Protein AF-A0A5F9DSM0-F1 (afdb_monomer)

Nearest PDB structures (foldseek):
  8j07-assembly1_3Q  TM=3.942E-01  e=5.279E-24  Homo sapiens
  8otz-assembly1_Bz  TM=3.954E-01  e=1.326E-22  Bos taurus
  8to0-assembly1_Cp  TM=3.971E-01  e=1.488E-21  Mus musculus
  8iyj-assembly1_k  TM=3.617E-01  e=8.130E-22  Mus musculus
  8snb-assembly1_2B  TM=3.841E-01  e=1.517E-15  Strongylocentrotus purpuratus

Foldseek 3Di:
DDDPPPDDDPVPPDPDPPDDDPDDDDDDDPCPVVVVVVVCVPDDPQPPPRDPDDDDDDPVPDDDPCPPPDDDDPDDDDDDPDDPDDDDDDPPDDDPPDPPDPDPCVVVVVVCVVVPDPDDDQDWDAPDPPGDTHGPVPPPPDDPPPPPPCVVPDDPVVVVVVVVVVVVVVVVVVVVVVVVVVVPDDDDDPVVVVVVVVVPPPPPVVVVVVVVVVVVVVVVPDDDDDDDDDDDDPPVVVVVVVPPPPDDDDDDDDDDDDDDDD

Radius of gyration: 52.38 Å; Cα contacts (8 Å, |Δi|>4): 30; chains: 1; bounding box: 93×76×150 Å

Structure (mmCIF, N/CA/C/O backbone):
data_AF-A0A5F9DSM0-F1
#
_entry.id   AF-A0A5F9DSM0-F1
#
loop_
_atom_site.group_PDB
_atom_site.id
_atom_site.type_symbol
_atom_site.label_atom_id
_atom_site.label_alt_id
_atom_site.label_comp_id
_atom_site.label_asym_id
_atom_site.label_entity_id
_atom_site.label_seq_id
_atom_site.pdbx_PDB_ins_code
_atom_site.Cartn_x
_atom_site.Cartn_y
_atom_site.Cartn_z
_atom_site.occupancy
_atom_site.B_iso_or_equiv
_atom_site.auth_seq_id
_atom_site.auth_comp_id
_atom_site.auth_asym_id
_atom_site.auth_atom_id
_atom_site.pdbx_PDB_model_num
ATOM 1 N N . MET A 1 1 ? 13.543 -31.383 -39.465 1.00 40.31 1 MET A N 1
ATOM 2 C CA . MET A 1 1 ? 13.917 -31.250 -40.885 1.00 40.31 1 MET A CA 1
ATOM 3 C C . MET A 1 1 ? 12.631 -31.390 -41.668 1.00 40.31 1 MET A C 1
ATOM 5 O O . MET A 1 1 ? 12.298 -32.498 -42.051 1.00 40.31 1 MET A O 1
ATOM 9 N N . ASP A 1 2 ? 11.894 -30.292 -41.828 1.00 38.28 2 ASP A N 1
ATOM 10 C CA . ASP A 1 2 ? 10.670 -30.268 -42.631 1.00 38.28 2 ASP A CA 1
ATOM 11 C C . ASP A 1 2 ? 10.965 -29.439 -43.880 1.00 38.28 2 ASP A C 1
ATOM 13 O O . ASP A 1 2 ? 11.099 -28.216 -43.832 1.00 38.28 2 ASP A O 1
ATOM 17 N N . SER A 1 3 ? 11.184 -30.151 -44.984 1.00 48.50 3 SER A N 1
ATOM 18 C CA . SER A 1 3 ? 11.467 -29.601 -46.307 1.00 48.50 3 SER A CA 1
ATOM 19 C C . SER A 1 3 ? 10.157 -29.139 -46.944 1.00 48.50 3 SER A C 1
ATOM 21 O O . SER A 1 3 ? 9.387 -29.946 -47.463 1.00 48.50 3 SER A O 1
ATOM 23 N N . ALA A 1 4 ? 9.875 -27.838 -46.881 1.00 51.78 4 ALA A N 1
ATOM 24 C CA . ALA A 1 4 ? 8.750 -27.231 -47.584 1.00 51.78 4 ALA A CA 1
ATOM 25 C C . ALA A 1 4 ? 9.113 -27.021 -49.065 1.00 51.78 4 ALA A C 1
ATOM 27 O O . ALA A 1 4 ? 9.375 -25.908 -49.513 1.00 51.78 4 ALA A O 1
ATOM 28 N N . CYS A 1 5 ? 9.151 -28.116 -49.825 1.00 52.00 5 CYS A N 1
ATOM 29 C CA . CYS A 1 5 ? 9.095 -28.073 -51.281 1.00 52.00 5 CYS A CA 1
ATOM 30 C C . CYS A 1 5 ? 7.663 -27.678 -51.671 1.00 52.00 5 CYS A C 1
ATOM 32 O O . CYS A 1 5 ? 6.736 -28.481 -51.570 1.00 52.00 5 CYS A O 1
ATOM 34 N N . SER A 1 6 ? 7.446 -26.415 -52.035 1.00 60.34 6 SER A N 1
ATOM 35 C CA . SER A 1 6 ? 6.161 -25.965 -52.565 1.00 60.34 6 SER A CA 1
ATOM 36 C C . SER A 1 6 ? 5.947 -26.588 -53.944 1.00 60.34 6 SER A C 1
ATOM 38 O O . SER A 1 6 ? 6.604 -26.190 -54.901 1.00 60.34 6 SER A O 1
ATOM 40 N N . SER A 1 7 ? 5.033 -27.555 -54.045 1.00 69.00 7 SER A N 1
ATOM 41 C CA . SER A 1 7 ? 4.571 -28.112 -55.318 1.00 69.00 7 SER A CA 1
ATOM 42 C C . SER A 1 7 ? 4.064 -26.987 -56.225 1.00 69.00 7 SER A C 1
ATOM 44 O O . SER A 1 7 ? 3.111 -26.286 -55.864 1.00 69.00 7 SER A O 1
ATOM 46 N N . GLU A 1 8 ? 4.698 -26.803 -57.379 1.00 71.31 8 GLU A N 1
ATOM 47 C CA . GLU A 1 8 ? 4.286 -25.817 -58.375 1.00 71.31 8 GLU A CA 1
ATOM 48 C C . GLU A 1 8 ? 2.830 -26.083 -58.790 1.00 71.31 8 GLU A C 1
ATOM 50 O O . GLU A 1 8 ? 2.461 -27.193 -59.174 1.00 71.31 8 GLU A O 1
ATOM 55 N N . SER A 1 9 ? 1.970 -25.072 -58.652 1.00 79.88 9 SER A N 1
ATOM 56 C CA . SER A 1 9 ? 0.535 -25.166 -58.928 1.00 79.88 9 SER A CA 1
ATOM 57 C C . SER A 1 9 ? 0.119 -24.002 -59.811 1.00 79.88 9 SER A C 1
ATOM 59 O O . SER A 1 9 ? 0.398 -22.845 -59.492 1.00 79.88 9 SER A O 1
ATOM 61 N N . ILE A 1 10 ? -0.583 -24.305 -60.906 1.00 81.69 10 ILE A N 1
ATOM 62 C CA . ILE A 1 10 ? -1.029 -23.336 -61.923 1.00 81.69 10 ILE A CA 1
ATOM 63 C C . ILE A 1 10 ? -1.878 -22.212 -61.295 1.00 81.69 10 ILE A C 1
ATOM 65 O O . ILE A 1 10 ? -1.856 -21.070 -61.747 1.00 81.69 10 ILE A O 1
ATOM 69 N N . TYR A 1 11 ? -2.571 -22.498 -60.190 1.00 77.94 11 TYR A N 1
ATOM 70 C CA . TYR A 1 11 ? -3.393 -21.527 -59.463 1.00 77.94 11 TYR A CA 1
ATOM 71 C C . TYR A 1 11 ? -2.590 -20.490 -58.651 1.00 77.94 11 TYR A C 1
ATOM 73 O O . TYR A 1 11 ? -3.178 -19.532 -58.153 1.00 77.94 11 TYR A O 1
ATOM 81 N N . ASN A 1 12 ? -1.268 -20.660 -58.519 1.00 76.38 12 ASN A N 1
ATOM 82 C CA . ASN A 1 12 ? -0.368 -19.749 -57.797 1.00 76.38 12 ASN A CA 1
ATOM 83 C C . ASN A 1 12 ? 0.473 -18.858 -58.736 1.00 76.38 12 ASN A C 1
ATOM 85 O O . ASN A 1 12 ? 1.363 -18.156 -58.266 1.00 76.38 12 ASN A O 1
ATOM 89 N N . LEU A 1 13 ? 0.205 -18.880 -60.050 1.00 81.88 13 LEU A N 1
ATOM 90 C CA . LEU A 1 13 ? 0.961 -18.114 -61.055 1.00 81.88 13 LEU A CA 1
ATOM 91 C C . LEU A 1 13 ? 0.687 -16.605 -61.007 1.00 81.88 13 LEU A C 1
ATOM 93 O O . LEU A 1 13 ? 1.556 -15.812 -61.359 1.00 81.88 13 LEU A O 1
ATOM 97 N N . ILE A 1 14 ? -0.511 -16.206 -60.574 1.00 84.94 14 ILE A N 1
ATOM 98 C CA . ILE A 1 14 ? -0.871 -14.801 -60.372 1.00 84.94 14 ILE A CA 1
ATOM 99 C C . ILE A 1 14 ? -0.732 -14.513 -58.874 1.00 84.94 14 ILE A C 1
ATOM 101 O O . ILE A 1 14 ? -1.475 -15.107 -58.082 1.00 84.94 14 ILE A O 1
ATOM 105 N N . PRO A 1 15 ? 0.199 -13.633 -58.458 1.00 82.12 15 PRO A N 1
ATOM 106 C CA . PRO A 1 15 ? 0.299 -13.209 -57.070 1.00 82.12 15 PRO A CA 1
ATOM 107 C C . PRO A 1 15 ? -1.055 -12.685 -56.598 1.00 82.12 15 PRO A C 1
ATOM 109 O O . PRO A 1 15 ? -1.667 -11.842 -57.248 1.00 82.12 15 PRO A O 1
ATOM 112 N N . ARG A 1 16 ? -1.551 -13.209 -55.477 1.00 80.06 16 ARG A N 1
ATOM 113 C CA . ARG A 1 16 ? -2.776 -12.680 -54.878 1.00 80.06 16 ARG A CA 1
ATOM 114 C C . ARG A 1 16 ? -2.468 -11.296 -54.331 1.00 80.06 16 ARG A C 1
ATOM 116 O O . ARG A 1 16 ? -1.495 -11.151 -53.591 1.00 80.06 16 ARG A O 1
ATOM 123 N N . ASP A 1 17 ? -3.315 -10.324 -54.644 1.00 80.31 17 ASP A N 1
ATOM 124 C CA . ASP A 1 17 ? -3.199 -8.983 -54.083 1.00 80.31 17 ASP A CA 1
ATOM 125 C C . ASP A 1 17 ? -3.286 -9.067 -52.555 1.00 80.31 17 ASP A C 1
ATOM 127 O O . ASP A 1 17 ? -4.347 -9.316 -51.969 1.00 80.31 17 ASP A O 1
ATOM 131 N N . LEU A 1 18 ? -2.140 -8.896 -51.895 1.00 79.69 18 LEU A N 1
ATOM 132 C CA . LEU A 1 18 ? -2.069 -8.798 -50.447 1.00 79.69 18 LEU A CA 1
ATOM 133 C C . LEU A 1 18 ? -2.686 -7.458 -50.059 1.00 79.69 18 LEU A C 1
ATOM 135 O O . LEU A 1 18 ? -2.039 -6.415 -50.117 1.00 79.69 18 LEU A O 1
ATOM 139 N N . LYS A 1 19 ? -3.966 -7.475 -49.685 1.00 81.12 19 LYS A N 1
ATOM 140 C CA . LYS A 1 19 ? -4.629 -6.290 -49.149 1.00 81.12 19 LYS A CA 1
ATOM 141 C C . LYS A 1 19 ? -3.973 -5.939 -47.819 1.00 81.12 19 LYS A C 1
ATOM 143 O O . LYS A 1 19 ? -4.175 -6.646 -46.830 1.00 81.12 19 LYS A O 1
ATOM 148 N N . GLU A 1 20 ? -3.194 -4.859 -47.805 1.00 86.38 20 GLU A N 1
ATOM 149 C CA . GLU A 1 20 ? -2.607 -4.350 -46.571 1.00 86.38 20 GLU A CA 1
ATOM 150 C C . GLU A 1 20 ? -3.719 -4.130 -45.535 1.00 86.38 20 GLU A C 1
ATOM 152 O O . GLU A 1 20 ? -4.759 -3.530 -45.854 1.00 86.38 20 GLU A O 1
ATOM 157 N N . PRO A 1 21 ? -3.554 -4.641 -44.302 1.00 85.56 21 PRO A N 1
ATOM 158 C CA . PRO A 1 21 ? -4.524 -4.379 -43.259 1.00 85.56 21 PRO A CA 1
ATOM 159 C C . PRO A 1 21 ? -4.584 -2.863 -43.016 1.00 85.56 21 PRO A C 1
ATOM 161 O O . PRO A 1 21 ? -3.544 -2.197 -43.014 1.00 85.56 21 PRO A O 1
ATOM 164 N N . PRO A 1 22 ? -5.782 -2.287 -42.811 1.00 89.25 22 PRO A N 1
ATOM 165 C CA . PRO A 1 22 ? -5.900 -0.863 -42.539 1.00 89.25 22 PRO A CA 1
ATOM 166 C C . PRO A 1 22 ? -5.096 -0.505 -41.286 1.00 89.25 22 PRO A C 1
ATOM 168 O O . PRO A 1 22 ? -5.082 -1.258 -40.309 1.00 89.25 22 PRO A O 1
ATOM 171 N N . GLN A 1 23 ? -4.439 0.657 -41.312 1.00 89.81 23 GLN A N 1
ATOM 172 C CA . GLN A 1 23 ? -3.657 1.125 -40.171 1.00 89.81 23 GLN A CA 1
ATOM 173 C C . GLN A 1 23 ? -4.530 1.175 -38.906 1.00 89.81 23 GLN A C 1
ATOM 175 O O . GLN A 1 23 ? -5.673 1.645 -38.966 1.00 89.81 23 GLN A O 1
ATOM 180 N N . PRO A 1 24 ? -4.014 0.720 -37.750 1.00 89.31 24 PRO A N 1
ATOM 181 C CA . PRO A 1 24 ? -4.773 0.750 -36.512 1.00 89.31 24 PRO A CA 1
ATOM 182 C C . PRO A 1 24 ? -5.082 2.195 -36.109 1.00 89.31 24 PRO A C 1
ATOM 184 O O . PRO A 1 24 ? -4.296 3.118 -36.341 1.00 89.31 24 PRO A O 1
ATOM 187 N N . ALA A 1 25 ? -6.233 2.393 -35.467 1.00 91.19 25 ALA A N 1
ATOM 188 C CA . ALA A 1 25 ? -6.610 3.702 -34.958 1.00 91.19 25 ALA A CA 1
ATOM 189 C C . ALA A 1 25 ? -5.549 4.218 -33.973 1.00 91.19 25 ALA A C 1
ATOM 191 O O . ALA A 1 25 ? -5.093 3.502 -33.079 1.00 91.19 25 ALA A O 1
ATOM 192 N N . ARG A 1 26 ? -5.170 5.489 -34.126 1.00 93.19 26 ARG A N 1
ATOM 193 C CA . ARG A 1 26 ? -4.222 6.140 -33.219 1.00 93.19 26 ARG A CA 1
ATOM 194 C C . ARG A 1 26 ? -4.781 6.136 -31.796 1.00 93.19 26 ARG A C 1
ATOM 196 O O . ARG A 1 26 ? -5.948 6.469 -31.595 1.00 93.19 26 ARG A O 1
ATOM 203 N N . TYR A 1 27 ? -3.932 5.826 -30.817 1.00 93.50 27 TYR A N 1
ATOM 204 C CA . TYR A 1 27 ? -4.302 5.881 -29.405 1.00 93.50 27 TYR A CA 1
ATOM 205 C C . TYR A 1 27 ? -4.864 7.258 -29.023 1.00 93.50 27 TYR A C 1
ATOM 207 O O . TYR A 1 27 ? -4.313 8.306 -29.375 1.00 93.50 27 TYR A O 1
ATOM 215 N N . ILE A 1 28 ? -5.961 7.243 -28.269 1.00 92.69 28 ILE A N 1
ATOM 216 C CA . ILE A 1 28 ? -6.592 8.430 -27.709 1.00 92.69 28 ILE A CA 1
ATOM 217 C C . ILE A 1 28 ? -6.592 8.286 -26.188 1.00 92.69 28 ILE A C 1
ATOM 219 O O . ILE A 1 28 ? -7.058 7.283 -25.659 1.00 92.69 28 ILE A O 1
ATOM 223 N N . SER A 1 29 ? -6.104 9.314 -25.489 1.00 95.38 29 SER A N 1
ATOM 224 C CA . SER A 1 29 ? -6.121 9.353 -24.024 1.00 95.38 29 SER A CA 1
ATOM 225 C C . SER A 1 29 ? -7.538 9.193 -23.471 1.00 95.38 29 SER A C 1
ATOM 227 O O . SER A 1 29 ? -8.465 9.883 -23.906 1.00 95.38 29 SER A O 1
ATOM 229 N N . ILE A 1 30 ? -7.667 8.356 -22.441 1.00 95.00 30 ILE A N 1
ATOM 230 C CA . ILE A 1 30 ? -8.900 8.101 -21.680 1.00 95.00 30 ILE A CA 1
ATOM 231 C C . ILE A 1 30 ? -9.505 9.415 -21.153 1.00 95.00 30 ILE A C 1
ATOM 233 O O . ILE A 1 30 ? -10.721 9.583 -21.091 1.00 95.00 30 ILE A O 1
ATOM 237 N N . PHE A 1 31 ? -8.657 10.402 -20.855 1.00 95.31 31 PHE A N 1
ATOM 238 C CA . PHE A 1 31 ? -9.071 11.688 -20.297 1.00 95.31 31 PHE A CA 1
ATOM 239 C C . PHE A 1 31 ? -9.410 12.752 -21.349 1.00 95.31 31 PHE A C 1
ATOM 241 O O . PHE A 1 31 ? -9.821 13.853 -20.985 1.00 95.31 31 PHE A O 1
ATOM 248 N N . LYS A 1 32 ? -9.286 12.462 -22.654 1.00 94.31 32 LYS A N 1
ATOM 249 C CA . LYS A 1 32 ? -9.517 13.457 -23.721 1.00 94.31 32 LYS A CA 1
ATOM 250 C C . LYS A 1 32 ? -10.900 14.110 -23.629 1.00 94.31 32 LYS A C 1
ATOM 252 O O . LYS A 1 32 ? -11.022 15.316 -23.839 1.00 94.31 32 LYS A O 1
ATOM 257 N N . ALA A 1 33 ? -11.934 13.330 -23.311 1.00 93.94 33 ALA A N 1
ATOM 258 C CA . ALA A 1 33 ? -13.295 13.841 -23.164 1.00 93.94 33 ALA A CA 1
ATOM 259 C C . ALA A 1 33 ? -13.442 14.750 -21.932 1.00 93.94 33 ALA A C 1
ATOM 261 O O . ALA A 1 33 ? -14.013 15.833 -22.041 1.00 93.94 33 ALA A O 1
ATOM 262 N N . ALA A 1 34 ? -12.875 14.346 -20.790 1.00 94.06 34 ALA A N 1
ATOM 263 C CA . ALA A 1 34 ? -12.901 15.133 -19.558 1.00 94.06 34 ALA A CA 1
ATOM 264 C C . ALA A 1 34 ? -12.214 16.493 -19.750 1.00 94.06 34 ALA A C 1
ATOM 266 O O . ALA A 1 34 ? -12.823 17.528 -19.492 1.00 94.06 34 ALA A O 1
ATOM 267 N N . VAL A 1 35 ? -11.014 16.498 -20.339 1.00 92.50 35 VAL A N 1
ATOM 268 C CA . VAL A 1 35 ? -10.260 17.727 -20.630 1.00 92.50 35 VAL A CA 1
ATOM 269 C C . VAL A 1 35 ? -11.041 18.654 -21.567 1.00 92.50 35 VAL A C 1
ATOM 271 O O . VAL A 1 35 ? -11.132 19.854 -21.314 1.00 92.50 35 VAL A O 1
ATOM 274 N N . LYS A 1 36 ? -11.666 18.116 -22.625 1.00 92.94 36 LYS A N 1
ATOM 275 C CA . LYS A 1 36 ? -12.488 18.920 -23.545 1.00 92.94 36 LYS A CA 1
ATOM 276 C C . LYS A 1 36 ? -13.681 19.557 -22.826 1.00 92.94 36 LYS A C 1
ATOM 278 O O . LYS A 1 36 ? -13.954 20.737 -23.040 1.00 92.94 36 LYS A O 1
ATOM 283 N N . ASN A 1 37 ? -14.358 18.795 -21.970 1.00 92.06 37 ASN A N 1
ATOM 284 C CA . ASN A 1 37 ? -15.495 19.285 -21.198 1.00 92.06 37 ASN A CA 1
ATOM 285 C C . ASN A 1 37 ? -15.063 20.364 -20.200 1.00 92.06 37 ASN A C 1
ATOM 287 O O . ASN A 1 37 ? -15.704 21.407 -20.124 1.00 92.06 37 ASN A O 1
ATOM 291 N N . ASP A 1 38 ? -13.951 20.172 -19.491 1.00 90.38 38 ASP A N 1
ATOM 292 C CA . ASP A 1 38 ? -13.437 21.153 -18.529 1.00 90.38 38 ASP A CA 1
ATOM 293 C C . ASP A 1 38 ? -13.021 22.459 -19.206 1.00 90.38 38 ASP A C 1
ATOM 295 O O . ASP A 1 38 ? -13.368 23.540 -18.734 1.00 90.38 38 ASP A O 1
ATOM 299 N N . MET A 1 39 ? -12.386 22.379 -20.377 1.00 87.94 39 MET A N 1
ATOM 300 C CA . MET A 1 39 ? -12.076 23.562 -21.181 1.00 87.94 39 MET A CA 1
ATOM 301 C C . MET A 1 39 ? -13.327 24.296 -21.684 1.00 87.94 39 MET A C 1
ATOM 303 O O . MET A 1 39 ? -13.275 25.507 -21.892 1.00 87.94 39 MET A O 1
ATOM 307 N N . GLN A 1 40 ? -14.435 23.588 -21.923 1.00 86.38 40 GLN A N 1
ATOM 308 C CA . GLN A 1 40 ? -15.690 24.182 -22.392 1.00 86.38 40 GLN A CA 1
ATOM 309 C C . GLN A 1 40 ? -16.543 24.751 -21.253 1.00 86.38 40 GLN A C 1
ATOM 311 O O . GLN A 1 40 ? -17.171 25.785 -21.456 1.00 86.38 40 GLN A O 1
ATOM 316 N N . LYS A 1 41 ? -16.520 24.160 -20.049 1.00 85.19 41 LYS A N 1
ATOM 317 C CA . LYS A 1 41 ? -17.296 24.621 -18.876 1.00 85.19 41 LYS A CA 1
ATOM 318 C C . LYS A 1 41 ? -17.089 26.103 -18.560 1.00 85.19 41 LYS A C 1
ATOM 320 O O . LYS A 1 41 ? -18.033 26.790 -18.184 1.00 85.19 41 LYS A O 1
ATOM 325 N N . TYR A 1 42 ? -15.867 26.604 -18.724 1.00 77.50 42 TYR A N 1
ATOM 326 C CA . TYR A 1 42 ? -15.535 28.002 -18.428 1.00 77.50 42 TYR A CA 1
ATOM 327 C C . TYR A 1 42 ? -15.749 28.952 -19.616 1.00 77.50 42 TYR A C 1
ATOM 329 O O . TYR A 1 42 ? -15.674 30.173 -19.453 1.00 77.50 42 TYR A O 1
ATOM 337 N N . LYS A 1 43 ? -16.044 28.413 -20.806 1.00 79.38 43 LYS A N 1
ATOM 338 C CA . LYS A 1 43 ? -16.337 29.181 -22.017 1.00 79.38 43 LYS A CA 1
ATOM 339 C C . LYS A 1 43 ? -17.842 29.418 -22.113 1.00 79.38 43 LYS A C 1
ATOM 341 O O . LYS A 1 43 ? -18.581 28.585 -22.621 1.00 79.38 43 LYS A O 1
ATOM 346 N N . ALA A 1 44 ? -18.292 30.578 -21.647 1.00 79.81 44 ALA A N 1
ATOM 347 C CA . ALA A 1 44 ? -19.632 31.069 -21.954 1.00 79.81 44 ALA A CA 1
ATOM 348 C C . ALA A 1 44 ? -19.599 31.850 -23.275 1.00 79.81 44 ALA A C 1
ATOM 350 O O . ALA A 1 44 ? -18.653 32.606 -23.524 1.00 79.81 44 ALA A O 1
ATOM 351 N N . ALA A 1 45 ? -20.625 31.683 -24.112 1.00 75.19 45 ALA A N 1
ATOM 352 C CA . ALA A 1 45 ? -20.791 32.530 -25.287 1.00 75.19 45 ALA A CA 1
ATOM 353 C C . ALA A 1 45 ? -20.807 34.005 -24.846 1.00 75.19 45 ALA A C 1
ATOM 355 O O . ALA A 1 45 ? -21.366 34.327 -23.799 1.00 75.19 45 ALA A O 1
ATOM 356 N N . MET A 1 46 ? -20.167 34.884 -25.624 1.00 75.75 46 MET A N 1
ATOM 357 C CA . MET A 1 46 ? -20.223 36.349 -25.485 1.00 75.75 46 MET A CA 1
ATOM 358 C C . MET A 1 46 ? -19.855 36.952 -24.105 1.00 75.75 46 MET A C 1
ATOM 360 O O . MET A 1 46 ? -20.216 38.090 -23.825 1.00 75.75 46 MET A O 1
ATOM 364 N N . LYS A 1 47 ? -19.080 36.247 -23.260 1.00 79.06 47 LYS A N 1
ATOM 365 C CA . LYS A 1 47 ? -18.691 36.713 -21.907 1.00 79.06 47 LYS A CA 1
ATOM 366 C C . LYS A 1 47 ? -17.833 37.991 -21.885 1.00 79.06 47 LYS A C 1
ATOM 368 O O . LYS A 1 47 ? -17.933 38.751 -20.931 1.00 79.06 47 LYS A O 1
ATOM 373 N N . THR A 1 48 ? -16.983 38.210 -22.892 1.00 81.75 48 THR A N 1
ATOM 374 C CA . THR A 1 48 ? -16.014 39.326 -22.901 1.00 81.75 48 THR A CA 1
ATOM 375 C C . THR A 1 48 ? -16.617 40.638 -23.401 1.00 81.75 48 THR A C 1
ATOM 377 O O . THR A 1 48 ? -16.431 41.662 -22.759 1.00 81.75 48 THR A O 1
ATOM 380 N N . MET A 1 49 ? -17.337 40.612 -24.529 1.00 85.00 49 MET A N 1
ATOM 381 C CA . MET A 1 49 ? -17.832 41.825 -25.206 1.00 85.00 49 MET A CA 1
ATOM 382 C C . MET A 1 49 ? -19.365 41.898 -25.323 1.00 85.00 49 MET A C 1
ATOM 384 O O . MET A 1 49 ? -19.881 42.864 -25.873 1.00 85.00 49 MET A O 1
ATOM 388 N N . GLY A 1 50 ? -20.104 40.902 -24.817 1.00 86.12 50 GLY A N 1
ATOM 389 C CA . GLY A 1 50 ? -21.557 40.821 -24.987 1.00 86.12 50 GLY A CA 1
ATOM 390 C C . GLY A 1 50 ? -21.996 40.535 -26.433 1.00 86.12 50 GLY A C 1
ATOM 391 O O . GLY A 1 50 ? -21.161 40.309 -27.315 1.00 86.12 50 GLY A O 1
ATOM 392 N N . PRO A 1 51 ? -23.313 40.469 -26.690 1.00 86.44 51 PRO A N 1
ATOM 393 C CA . PRO A 1 51 ? -23.845 40.323 -28.043 1.00 86.44 51 PRO A CA 1
ATOM 394 C C . PRO A 1 51 ? -23.632 41.604 -28.865 1.00 86.44 51 PRO A C 1
ATOM 396 O O . PRO A 1 51 ? -23.874 42.704 -28.377 1.00 86.44 51 PRO A O 1
ATOM 399 N N . ALA A 1 52 ? -23.246 41.464 -30.140 1.00 82.94 52 ALA A N 1
ATOM 400 C CA . ALA A 1 52 ? -22.996 42.600 -31.040 1.00 82.94 52 ALA A CA 1
ATOM 401 C C . ALA A 1 52 ? -24.251 43.452 -31.314 1.00 82.94 52 ALA A C 1
ATOM 403 O O . ALA A 1 52 ? -24.156 44.659 -31.520 1.00 82.94 52 ALA A O 1
ATOM 404 N N . LYS A 1 53 ? -25.434 42.827 -31.295 1.00 82.94 53 LYS A N 1
ATOM 405 C CA . LYS A 1 53 ? -26.734 43.497 -31.349 1.00 82.94 53 LYS A CA 1
ATOM 406 C C . LYS A 1 53 ? -27.618 42.888 -30.267 1.00 82.94 53 LYS A C 1
ATOM 408 O O . LYS A 1 53 ? -27.948 41.708 -30.337 1.00 82.94 53 LYS A O 1
ATOM 413 N N . VAL A 1 54 ? -27.943 43.675 -29.245 1.00 83.00 54 VAL A N 1
ATOM 414 C CA . VAL A 1 54 ? -28.836 43.252 -28.160 1.00 83.00 54 VAL A CA 1
ATOM 415 C C . VAL A 1 54 ? -30.250 43.173 -28.726 1.00 83.00 54 VAL A C 1
ATOM 417 O O . VAL A 1 54 ? -30.789 44.173 -29.200 1.00 83.00 54 VAL A O 1
ATOM 420 N N . GLU A 1 55 ? -30.841 41.985 -28.706 1.00 80.06 55 GLU A N 1
ATOM 421 C CA . GLU A 1 55 ? -32.240 41.803 -29.078 1.00 80.06 55 GLU A CA 1
ATOM 422 C C . GLU A 1 55 ? -33.124 42.454 -28.008 1.00 80.06 55 GLU A C 1
ATOM 424 O O . GLU A 1 55 ? -33.071 42.098 -26.830 1.00 80.06 55 GLU A O 1
ATOM 429 N N . VAL A 1 56 ? -33.898 43.464 -28.411 1.00 83.69 56 VAL A N 1
ATOM 430 C CA . VAL A 1 56 ? -34.839 44.150 -27.521 1.00 83.69 56 VAL A CA 1
ATOM 431 C C . VAL A 1 56 ? -36.064 43.246 -27.354 1.00 83.69 56 VAL A C 1
ATOM 433 O O . VAL A 1 56 ? -36.676 42.894 -28.367 1.00 83.69 56 VAL A O 1
ATOM 436 N N . PRO A 1 57 ? -36.442 42.861 -26.120 1.00 81.06 57 PRO A N 1
ATOM 437 C CA . PRO A 1 57 ? -37.590 41.992 -25.904 1.00 81.06 57 PRO A CA 1
ATOM 438 C C . PRO A 1 57 ? -38.869 42.667 -26.404 1.00 81.06 57 PRO A C 1
ATOM 440 O O . PRO A 1 57 ? -39.074 43.870 -26.220 1.00 81.06 57 PRO A O 1
ATOM 443 N N . SER A 1 58 ? -39.744 41.887 -27.039 1.00 85.81 58 SER A N 1
ATOM 444 C CA . SER A 1 58 ? -41.030 42.395 -27.516 1.00 85.81 58 SER A CA 1
ATOM 445 C C . SER A 1 58 ? -41.881 42.874 -26.328 1.00 85.81 58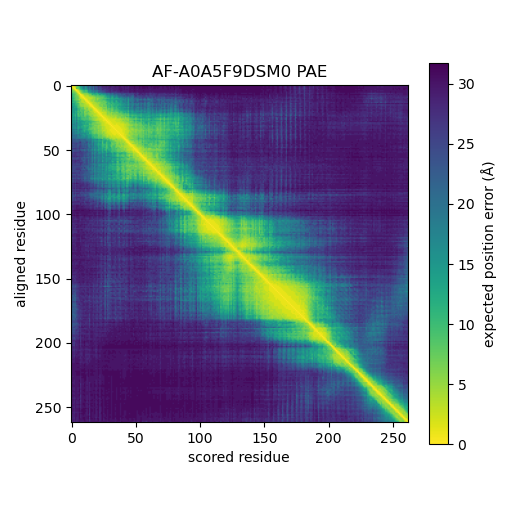 SER A C 1
ATOM 447 O O . SER A 1 58 ? -41.925 42.181 -25.312 1.00 85.81 58 SER A O 1
ATOM 449 N N . PRO A 1 59 ? -42.644 43.982 -26.432 1.00 84.62 59 PRO A N 1
ATOM 450 C CA . PRO A 1 59 ? -43.520 44.462 -25.352 1.00 84.62 59 PRO A CA 1
ATOM 451 C C . PRO A 1 59 ? -44.556 43.438 -24.851 1.00 84.62 59 PRO A C 1
ATOM 453 O O . PRO A 1 59 ? -45.108 43.584 -23.763 1.00 84.62 59 PRO A O 1
ATOM 456 N N . LYS A 1 60 ? -44.827 42.389 -25.638 1.00 85.56 60 LYS A N 1
ATOM 457 C CA . LYS A 1 60 ? -45.697 41.264 -25.261 1.00 85.56 60 LYS A CA 1
ATOM 458 C C . LYS A 1 60 ? -45.028 40.280 -24.284 1.00 85.56 60 LYS A C 1
ATOM 460 O O . LYS A 1 60 ? -45.730 39.572 -23.565 1.00 85.56 60 LYS A O 1
ATOM 465 N N . GLU A 1 61 ? -43.699 40.253 -24.223 1.00 83.19 61 GLU A N 1
ATOM 466 C CA . GLU A 1 61 ? -42.878 39.380 -23.371 1.00 83.19 61 GLU A CA 1
ATOM 467 C C . GLU A 1 61 ? -42.441 40.101 -22.089 1.00 83.19 61 GLU A C 1
ATOM 469 O O . GLU A 1 61 ? -41.271 40.132 -21.708 1.00 83.19 61 GLU A O 1
ATOM 474 N N . PHE A 1 62 ? -43.401 40.718 -21.403 1.00 84.00 62 PHE A N 1
ATOM 475 C CA . PHE A 1 62 ? -43.145 41.341 -20.110 1.00 84.00 62 PHE A CA 1
ATOM 476 C C . PHE A 1 62 ? -42.983 40.284 -19.005 1.00 84.00 62 PHE A C 1
ATOM 478 O O . PHE A 1 62 ? -43.522 39.174 -19.067 1.00 84.00 62 PHE A O 1
ATOM 485 N N . LEU A 1 63 ? -42.241 40.639 -17.954 1.00 87.75 63 LEU A N 1
ATOM 486 C CA . LEU A 1 63 ? -41.991 39.763 -16.812 1.00 87.75 63 LEU A CA 1
ATOM 487 C C . LEU A 1 63 ? -43.302 39.435 -16.079 1.00 87.75 63 LEU A C 1
ATOM 489 O O . LEU A 1 63 ? -43.920 40.305 -15.471 1.00 87.75 63 LEU A O 1
ATOM 493 N N . LYS A 1 64 ? -43.708 38.164 -16.093 1.00 88.25 64 LYS A N 1
ATOM 494 C CA . LYS A 1 64 ? -44.885 37.679 -15.352 1.00 88.25 64 LYS A CA 1
ATOM 495 C C . LYS A 1 64 ? -44.509 37.262 -13.927 1.00 88.25 64 LYS A C 1
ATOM 497 O O . LYS A 1 64 ? -43.360 36.887 -13.664 1.00 88.25 64 LYS A O 1
ATOM 502 N N . LYS A 1 65 ? -45.487 37.278 -13.013 1.00 90.50 65 LYS A N 1
ATOM 503 C CA . LYS A 1 65 ? -45.331 36.777 -11.635 1.00 90.50 65 LYS A CA 1
ATOM 504 C C . LYS A 1 65 ? -44.796 35.333 -11.666 1.00 90.50 65 LYS A C 1
ATOM 506 O O . LYS A 1 65 ? -45.290 34.528 -12.448 1.00 90.50 65 LYS A O 1
ATOM 511 N N . HIS A 1 66 ? -43.781 35.029 -10.854 1.00 84.50 66 HIS A N 1
ATOM 512 C CA . HIS A 1 66 ? -43.119 33.711 -10.756 1.00 84.50 66 HIS A CA 1
ATOM 513 C C . HIS A 1 66 ? -42.370 33.203 -12.011 1.00 84.50 66 HIS A C 1
ATOM 515 O O . HIS A 1 66 ? -41.885 32.079 -12.015 1.00 84.50 66 HIS A O 1
ATOM 521 N 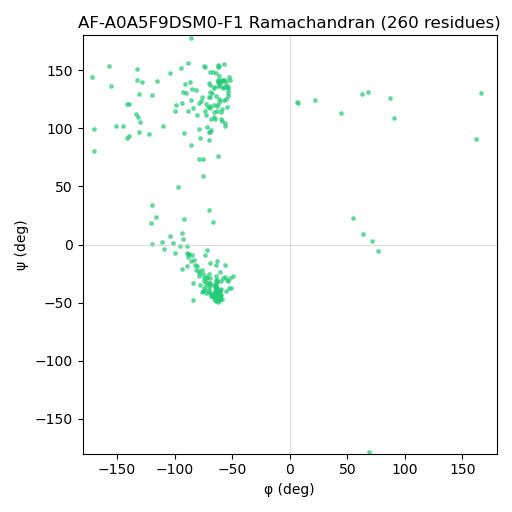N . SER A 1 67 ? -42.184 34.014 -13.060 1.00 86.69 67 SER A N 1
ATOM 522 C CA . SER A 1 67 ? -41.503 33.581 -14.304 1.00 86.69 67 SER A CA 1
ATOM 523 C C . SER A 1 67 ? -40.023 33.194 -14.146 1.00 86.69 67 SER A C 1
ATOM 525 O O . SER A 1 67 ? -39.510 32.397 -14.924 1.00 86.69 67 SER A O 1
ATOM 527 N N . LYS A 1 68 ? -39.327 33.756 -13.151 1.00 84.38 68 LYS A N 1
ATOM 528 C CA . LYS A 1 68 ? -37.908 33.472 -12.854 1.00 84.38 68 LYS A CA 1
ATOM 529 C C . LYS A 1 68 ? -37.721 32.511 -11.680 1.00 84.38 68 LYS A C 1
ATOM 531 O O . LYS A 1 68 ? -36.588 32.247 -11.278 1.00 84.38 68 LYS A O 1
ATOM 536 N N . GLU A 1 69 ? -38.813 32.034 -11.093 1.00 87.75 69 GLU A N 1
ATOM 537 C CA . GLU A 1 69 ? -38.742 31.129 -9.957 1.00 87.75 69 GLU A CA 1
ATOM 538 C C . GLU A 1 69 ? -38.363 29.728 -10.440 1.00 87.75 69 GLU A C 1
ATOM 540 O O . GLU A 1 69 ? -38.963 29.181 -11.365 1.00 87.75 69 GLU A O 1
ATOM 545 N N . LYS A 1 70 ? -37.323 29.146 -9.839 1.00 84.19 70 LYS A N 1
ATOM 546 C CA . LYS A 1 70 ? -36.877 27.797 -10.189 1.00 84.19 70 LYS A CA 1
ATOM 547 C C . LYS A 1 70 ? -37.884 26.798 -9.629 1.00 84.19 70 LYS A C 1
ATOM 549 O O . LYS A 1 70 ? -37.993 26.659 -8.413 1.00 84.19 70 LYS A O 1
ATOM 554 N N . THR A 1 71 ? -38.583 26.076 -10.498 1.00 85.06 71 THR A N 1
ATOM 555 C CA . THR A 1 71 ? -39.475 24.992 -10.077 1.00 85.06 71 THR A CA 1
ATOM 556 C C . THR A 1 71 ? -38.652 23.873 -9.451 1.00 85.06 71 THR A C 1
ATOM 558 O O . THR A 1 71 ? -37.847 23.229 -10.131 1.00 85.06 71 THR A O 1
ATOM 561 N N . LEU A 1 72 ? -38.833 23.647 -8.151 1.00 85.12 72 LEU A N 1
ATOM 562 C CA . LEU A 1 72 ? -38.200 22.523 -7.474 1.00 85.12 72 LEU A CA 1
ATOM 563 C C . LEU A 1 72 ? -38.840 21.214 -7.959 1.00 85.12 72 LEU A C 1
ATOM 565 O O . LEU A 1 72 ? -40.066 21.148 -8.086 1.00 85.12 72 LEU A O 1
ATOM 569 N N . PRO A 1 73 ? -38.045 20.164 -8.221 1.00 86.75 73 PRO A N 1
ATOM 570 C CA . PRO A 1 73 ? -38.603 18.856 -8.522 1.00 86.75 73 PRO A CA 1
ATOM 571 C C . PRO A 1 73 ? -39.429 18.342 -7.328 1.00 86.75 73 PRO A C 1
ATOM 573 O O . PRO A 1 73 ? -39.153 18.710 -6.179 1.00 86.75 73 PRO A O 1
ATOM 576 N N . PRO A 1 74 ? -40.424 17.468 -7.564 1.00 88.12 74 PRO A N 1
ATOM 577 C CA . PRO A 1 74 ? -41.200 16.870 -6.485 1.00 88.12 74 PRO A CA 1
ATOM 578 C C . PRO A 1 74 ? -40.277 16.118 -5.519 1.00 88.12 74 PRO A C 1
ATOM 580 O O . PRO A 1 74 ? -39.324 15.455 -5.940 1.00 88.12 74 PRO A O 1
ATOM 583 N N . LYS A 1 75 ? -40.558 16.224 -4.214 1.00 84.62 75 LYS A N 1
ATOM 584 C CA . LYS A 1 75 ? -39.756 15.592 -3.158 1.00 84.62 75 LYS A CA 1
ATOM 585 C C . LYS A 1 75 ? -39.743 14.072 -3.357 1.00 84.62 75 LYS A C 1
ATOM 587 O O . LYS A 1 75 ? -40.745 13.406 -3.111 1.00 84.62 75 LYS A O 1
ATOM 592 N N . LYS A 1 76 ? -38.604 13.523 -3.780 1.00 84.19 76 LYS A N 1
ATOM 593 C CA . LYS A 1 76 ? -38.354 12.076 -3.816 1.00 84.19 76 LYS A CA 1
ATOM 594 C C . LYS A 1 76 ? -37.730 11.643 -2.492 1.00 84.19 76 LYS A C 1
ATOM 596 O O . LYS A 1 76 ? -36.860 12.340 -1.970 1.00 84.19 76 LYS A O 1
ATOM 601 N N . LYS A 1 77 ? -38.165 10.503 -1.949 1.00 82.81 77 LYS A N 1
ATOM 602 C CA . LYS A 1 77 ? -37.481 9.869 -0.816 1.00 82.81 77 LYS A CA 1
ATOM 603 C C . LYS A 1 77 ? -36.142 9.346 -1.332 1.00 82.81 77 LYS A C 1
ATOM 605 O O . LYS A 1 77 ? -36.110 8.574 -2.284 1.00 82.81 77 LYS A O 1
ATOM 610 N N . PHE A 1 78 ? -35.050 9.843 -0.767 1.00 78.25 78 PHE A N 1
ATOM 611 C CA . PHE A 1 78 ? -33.715 9.355 -1.082 1.00 78.25 78 PHE A CA 1
ATOM 612 C C . PHE A 1 78 ? -33.480 8.076 -0.280 1.00 78.25 78 PHE A C 1
ATOM 614 O O . PHE A 1 78 ? -33.417 8.123 0.949 1.00 78.25 78 PHE A O 1
ATOM 621 N N . GLU A 1 79 ? -33.406 6.942 -0.970 1.00 78.56 79 GLU A N 1
ATOM 622 C CA . GLU A 1 79 ? -33.099 5.654 -0.356 1.00 78.56 79 GLU A CA 1
ATOM 623 C C . GLU A 1 79 ? -31.584 5.483 -0.264 1.00 78.56 79 GLU A C 1
ATOM 625 O O . GLU A 1 79 ? -30.852 5.613 -1.245 1.00 78.56 79 GLU A O 1
ATOM 630 N N . TRP A 1 80 ? -31.106 5.231 0.950 1.00 76.75 80 TRP A N 1
ATOM 631 C CA . TRP A 1 80 ? -29.716 4.886 1.194 1.00 76.75 80 TRP A CA 1
ATOM 632 C C . TRP A 1 80 ? -29.585 3.362 1.071 1.00 76.75 80 TRP A C 1
ATOM 634 O O . TRP A 1 80 ? -30.185 2.643 1.865 1.00 76.75 80 TRP A O 1
ATOM 644 N N . ASN A 1 81 ? -28.831 2.878 0.077 1.00 73.38 81 ASN A N 1
ATOM 645 C CA . ASN A 1 81 ? -28.800 1.455 -0.301 1.00 73.38 81 ASN A CA 1
ATOM 646 C C . ASN A 1 81 ? -28.254 0.504 0.785 1.00 73.38 81 ASN A C 1
ATOM 648 O O . ASN A 1 81 ? -28.497 -0.694 0.699 1.00 73.38 81 ASN A O 1
ATOM 652 N N . GLU A 1 82 ? -27.543 0.998 1.807 1.00 79.94 82 GLU A N 1
ATOM 653 C CA . GLU A 1 82 ? -26.894 0.126 2.800 1.00 79.94 82 GLU A CA 1
ATOM 654 C C . GLU A 1 82 ? -26.975 0.668 4.233 1.00 79.94 82 GLU A C 1
ATOM 656 O O . GLU A 1 82 ? -26.437 1.741 4.515 1.00 79.94 82 GLU A O 1
ATOM 661 N N . PRO A 1 83 ? -27.571 -0.043 5.201 1.00 79.25 83 PRO A N 1
ATOM 662 C CA . PRO A 1 83 ? -27.553 0.412 6.585 1.00 79.25 83 PRO A CA 1
ATOM 663 C C . PRO A 1 83 ? -26.102 0.553 7.073 1.00 79.25 83 PRO A C 1
ATOM 665 O O . PRO A 1 83 ? -25.359 -0.417 7.170 1.00 79.25 83 PRO A O 1
ATOM 668 N N . ARG A 1 84 ? -25.687 1.783 7.407 1.00 78.62 84 ARG A N 1
ATOM 669 C CA . ARG A 1 84 ? -24.306 2.096 7.839 1.00 78.62 84 ARG A CA 1
ATOM 670 C C . ARG A 1 84 ? -23.894 1.411 9.145 1.00 78.62 84 ARG A C 1
ATOM 672 O O . ARG A 1 84 ? -22.726 1.464 9.519 1.00 78.62 84 ARG A O 1
ATOM 679 N N . LYS A 1 85 ? -24.858 0.877 9.893 1.00 84.38 85 LYS A N 1
ATOM 680 C CA . LYS A 1 85 ? -24.654 0.255 11.199 1.00 84.38 85 LYS A CA 1
ATOM 681 C C . LYS A 1 85 ? -25.392 -1.082 11.236 1.00 84.38 85 LYS A C 1
ATOM 683 O O . LYS A 1 85 ? -26.507 -1.144 10.714 1.00 84.38 85 LYS A O 1
ATOM 688 N N . PRO A 1 86 ? -24.803 -2.116 11.862 1.00 85.25 86 PRO A N 1
ATOM 689 C CA . PRO A 1 86 ? -25.504 -3.370 12.095 1.00 85.25 86 PRO A CA 1
ATOM 690 C C . PRO A 1 86 ? -26.720 -3.139 13.001 1.00 85.25 86 PRO A C 1
ATOM 692 O O . PRO A 1 86 ? -26.752 -2.186 13.789 1.00 85.25 86 PRO A O 1
ATOM 695 N N . ALA A 1 87 ? -27.721 -4.010 12.881 1.00 87.31 87 ALA A N 1
ATOM 696 C CA . ALA A 1 87 ? -28.880 -3.992 13.760 1.00 87.31 87 ALA A CA 1
ATOM 697 C C . ALA A 1 87 ? -28.451 -4.235 15.214 1.00 87.31 87 ALA A C 1
ATOM 699 O O . ALA A 1 87 ? -27.510 -4.982 15.486 1.00 87.31 87 ALA A O 1
ATOM 700 N N . VAL A 1 88 ? -29.136 -3.576 16.145 1.00 89.75 88 VAL A N 1
ATOM 701 C CA . VAL A 1 88 ? -28.895 -3.773 17.577 1.00 89.75 88 VAL A CA 1
ATOM 702 C C . VAL A 1 88 ? -29.289 -5.213 17.942 1.00 89.75 88 VAL A C 1
ATOM 704 O O . VAL A 1 88 ? -30.366 -5.636 17.512 1.00 89.75 88 VAL A O 1
ATOM 707 N N . PRO A 1 89 ? -28.465 -5.953 18.713 1.00 90.94 89 PRO A N 1
ATOM 708 C CA . PRO A 1 89 ? -28.801 -7.303 19.162 1.00 90.94 89 PRO A CA 1
ATOM 709 C C . PRO A 1 89 ? -30.166 -7.360 19.846 1.00 90.94 89 PRO A C 1
ATOM 711 O O . PRO A 1 89 ? -30.573 -6.425 20.548 1.00 90.94 89 PRO A O 1
ATOM 714 N N . LEU A 1 90 ? -30.882 -8.461 19.636 1.00 91.31 90 LEU A N 1
ATOM 715 C CA . LEU A 1 90 ? -32.214 -8.637 20.206 1.00 91.31 90 LEU A CA 1
ATOM 716 C C . LEU A 1 90 ? -32.131 -8.906 21.710 1.00 91.31 90 LEU A C 1
ATOM 718 O O . LEU A 1 90 ? -31.184 -9.503 22.207 1.00 91.31 90 LEU A O 1
ATOM 722 N N . ARG A 1 91 ? -33.181 -8.537 22.454 1.00 88.38 91 ARG A N 1
ATOM 723 C CA . ARG A 1 91 ? -33.241 -8.767 23.911 1.00 88.38 91 ARG A CA 1
ATOM 724 C C . ARG A 1 91 ? -33.158 -10.252 24.300 1.00 88.38 91 ARG A C 1
ATOM 726 O O . ARG A 1 91 ? -32.793 -10.562 25.425 1.00 88.38 91 ARG A O 1
ATOM 733 N N . THR A 1 92 ? -33.524 -11.148 23.385 1.00 88.00 92 THR A N 1
ATOM 734 C CA . THR A 1 92 ? -33.450 -12.610 23.531 1.00 88.00 92 THR A CA 1
ATOM 735 C C . THR A 1 92 ? -32.063 -13.179 23.235 1.00 88.00 92 THR A C 1
ATOM 737 O O . THR A 1 92 ? -31.783 -14.320 23.595 1.00 88.00 92 THR A O 1
ATOM 740 N N . GLU A 1 93 ? -31.203 -12.417 22.558 1.00 84.50 93 GLU A N 1
ATOM 741 C CA . GLU A 1 93 ? -29.828 -12.799 22.256 1.00 84.50 93 GLU A CA 1
ATOM 742 C C . GLU A 1 93 ? -28.945 -12.409 23.438 1.00 84.50 93 GLU A C 1
ATOM 744 O O . GLU A 1 93 ? -28.358 -11.329 23.504 1.00 84.50 93 GLU A O 1
ATOM 749 N N . HIS A 1 94 ? -28.872 -13.306 24.415 1.00 79.44 94 HIS A N 1
ATOM 750 C CA . HIS A 1 94 ? -27.907 -13.186 25.496 1.00 79.44 94 HIS A 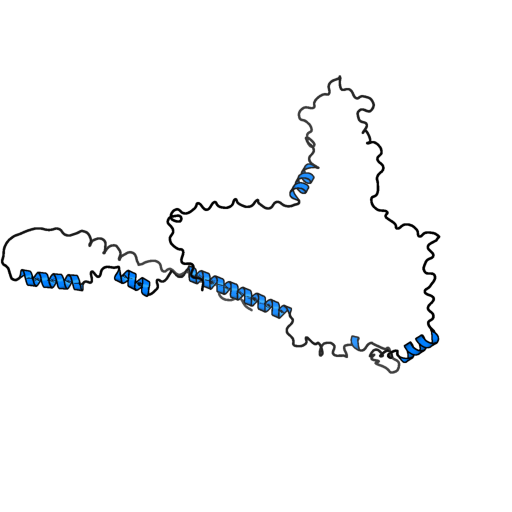CA 1
ATOM 751 C C . HIS A 1 94 ? -26.516 -13.442 24.900 1.00 79.44 94 HIS A C 1
ATOM 753 O O . HIS A 1 94 ? -26.324 -14.477 24.252 1.00 79.44 94 HIS A O 1
ATOM 759 N N . PRO A 1 95 ? -25.538 -12.539 25.089 1.00 78.00 95 PRO A N 1
ATOM 760 C CA . PRO A 1 95 ? -24.170 -12.826 24.683 1.00 78.00 95 PRO A CA 1
ATOM 761 C C . PRO A 1 95 ? -23.708 -14.104 25.386 1.00 78.00 95 PRO A C 1
ATOM 763 O O . PRO A 1 95 ? -24.222 -14.447 26.449 1.00 78.00 95 PRO A O 1
ATOM 766 N N . VAL A 1 96 ? -22.737 -14.815 24.812 1.00 76.94 96 VAL A N 1
ATOM 767 C CA . VAL A 1 96 ? -22.129 -15.976 25.476 1.00 76.94 96 VAL A CA 1
ATOM 768 C C . VAL A 1 96 ? -21.596 -15.510 26.836 1.00 76.94 96 VAL A C 1
ATOM 770 O O . VAL A 1 96 ? -20.579 -14.820 26.909 1.00 76.94 96 VAL A O 1
ATOM 773 N N . MET A 1 97 ? -22.338 -15.825 27.903 1.00 71.00 97 MET A N 1
ATOM 774 C CA . MET A 1 97 ? -22.115 -15.333 29.264 1.00 71.00 97 MET A CA 1
ATOM 775 C C . MET A 1 97 ? -20.917 -16.049 29.881 1.00 71.00 97 MET A C 1
ATOM 777 O O . MET A 1 97 ? -21.074 -16.919 30.729 1.00 71.00 97 MET A O 1
ATOM 781 N N . GLY A 1 98 ? -19.717 -15.685 29.425 1.00 72.06 98 GLY A N 1
ATOM 782 C CA . GLY A 1 98 ? -18.460 -16.280 29.856 1.00 72.06 98 GLY A CA 1
ATOM 783 C C . GLY A 1 98 ? -18.317 -17.733 29.401 1.00 72.06 98 GLY A C 1
ATOM 784 O O . GLY A 1 98 ? -19.193 -18.572 29.587 1.00 72.06 98 GLY A O 1
ATOM 785 N N . ILE A 1 99 ? -17.172 -18.072 28.816 1.00 71.75 99 ILE A N 1
ATOM 786 C CA . ILE A 1 99 ? -16.822 -19.477 28.603 1.00 71.75 99 ILE A CA 1
ATOM 787 C C . ILE A 1 99 ? -16.543 -20.059 29.991 1.00 71.75 99 ILE A C 1
ATOM 789 O O . ILE A 1 99 ? -15.454 -19.881 30.538 1.00 71.75 99 ILE A O 1
ATOM 793 N N . GLN A 1 100 ? -17.539 -20.713 30.589 1.00 69.75 100 GLN A N 1
ATOM 794 C CA . GLN A 1 100 ? -17.358 -21.454 31.832 1.00 69.75 100 GLN A CA 1
ATOM 795 C C . GLN A 1 100 ? -16.510 -22.689 31.526 1.00 69.75 100 GLN A C 1
ATOM 797 O O . GLN A 1 100 ? -16.994 -23.742 31.123 1.00 69.75 100 GLN A O 1
ATOM 802 N N . SER A 1 101 ? -15.197 -22.523 31.635 1.00 73.44 101 SER A N 1
ATOM 803 C CA . SER A 1 101 ? -14.235 -23.587 31.399 1.00 73.44 101 SER A CA 1
ATOM 804 C C . SER A 1 101 ? -14.083 -24.418 32.673 1.00 73.44 101 SER A C 1
ATOM 806 O O . SER A 1 101 ? -13.576 -23.909 33.667 1.00 73.44 101 SER A O 1
ATOM 808 N N . GLY A 1 102 ? -14.428 -25.709 32.636 1.00 84.19 102 GLY A N 1
ATOM 809 C CA . GLY A 1 102 ? -14.203 -26.671 33.733 1.00 84.19 102 GLY A CA 1
ATOM 810 C C . GLY A 1 102 ? -12.728 -27.044 33.956 1.00 84.19 102 GLY A C 1
ATOM 811 O O . GLY A 1 102 ? -12.419 -28.173 34.325 1.00 84.19 102 GLY A O 1
ATOM 812 N N . LYS A 1 103 ? -11.799 -26.128 33.661 1.00 85.75 103 LYS A N 1
ATOM 813 C CA . LYS A 1 103 ? -10.356 -26.353 33.799 1.00 85.75 103 LYS A CA 1
ATOM 814 C C . LYS A 1 103 ? -9.938 -26.067 35.237 1.00 85.75 103 LYS A C 1
ATOM 816 O O . LYS A 1 103 ? -10.264 -25.020 35.789 1.00 85.75 103 LYS A O 1
ATOM 821 N N . ASN A 1 104 ? -9.144 -26.965 35.808 1.00 90.19 104 ASN A N 1
ATOM 822 C CA . ASN A 1 104 ? -8.513 -26.752 37.105 1.00 90.19 104 ASN A CA 1
ATOM 823 C C . ASN A 1 104 ? -7.304 -25.824 36.946 1.00 90.19 104 ASN A C 1
ATOM 825 O O . ASN A 1 104 ? -6.193 -26.297 36.707 1.00 90.19 104 ASN A O 1
ATOM 829 N N . PHE A 1 105 ? -7.525 -24.516 37.102 1.00 90.81 105 PHE A N 1
ATOM 830 C CA . PHE A 1 105 ? -6.492 -23.483 36.942 1.00 90.81 105 PHE A CA 1
ATOM 831 C C . PHE A 1 105 ? -5.249 -23.725 37.809 1.00 90.81 105 PHE A C 1
ATOM 833 O O . PHE A 1 105 ? -4.142 -23.397 37.404 1.00 90.81 105 PHE A O 1
ATOM 840 N N . ILE A 1 106 ? -5.406 -24.350 38.979 1.00 93.56 106 ILE A N 1
ATOM 841 C CA . ILE A 1 106 ? -4.289 -24.693 39.872 1.00 93.56 106 ILE A CA 1
ATOM 842 C C . ILE A 1 106 ? -3.327 -25.669 39.180 1.00 93.56 106 ILE A C 1
ATOM 844 O O . ILE A 1 106 ? -2.124 -25.424 39.120 1.00 93.56 106 ILE A O 1
ATOM 848 N N . ASN A 1 107 ? -3.866 -26.747 38.608 1.00 94.69 107 ASN A N 1
ATOM 849 C CA . ASN A 1 107 ? -3.063 -27.804 37.997 1.00 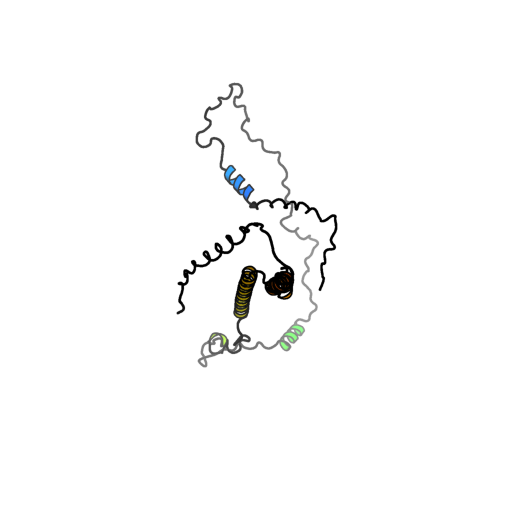94.69 107 ASN A CA 1
ATOM 850 C C . ASN A 1 107 ? -2.490 -27.360 36.651 1.00 94.69 107 ASN A C 1
ATOM 852 O O . ASN A 1 107 ? -1.347 -27.687 36.345 1.00 94.69 107 ASN A O 1
ATOM 856 N N . THR A 1 108 ? -3.256 -26.595 35.863 1.00 93.44 108 THR A N 1
ATOM 857 C CA . THR A 1 108 ? -2.765 -26.056 34.587 1.00 93.44 108 THR A CA 1
ATOM 858 C C . THR A 1 108 ? -1.646 -25.051 34.816 1.00 93.44 108 THR A C 1
ATOM 860 O O . THR A 1 108 ? -0.602 -25.177 34.195 1.00 93.44 108 THR A O 1
ATOM 863 N N . ASN A 1 109 ? -1.793 -24.135 35.779 1.00 94.62 109 ASN A N 1
ATOM 864 C CA . ASN A 1 109 ? -0.747 -23.160 36.086 1.00 94.62 109 ASN A CA 1
ATOM 865 C C . ASN A 1 109 ? 0.517 -23.846 36.621 1.00 94.62 109 ASN A C 1
ATOM 867 O O . ASN A 1 109 ? 1.625 -23.455 36.265 1.00 94.62 109 ASN A O 1
ATOM 871 N N . ALA A 1 110 ? 0.364 -24.878 37.459 1.00 96.06 110 ALA A N 1
ATOM 872 C CA . ALA A 1 110 ? 1.495 -25.661 37.946 1.00 96.06 110 ALA A CA 1
ATOM 873 C C . ALA A 1 110 ? 2.221 -26.373 36.794 1.00 96.06 110 ALA A C 1
ATOM 875 O O . ALA A 1 110 ? 3.442 -26.273 36.689 1.00 96.06 110 ALA A O 1
ATOM 876 N N . ALA A 1 111 ? 1.479 -27.037 35.903 1.00 94.56 111 ALA A N 1
ATOM 877 C CA . ALA A 1 111 ? 2.047 -27.681 34.724 1.00 94.56 111 ALA A CA 1
ATOM 878 C C . ALA A 1 111 ? 2.743 -26.670 33.797 1.00 94.56 111 ALA A C 1
ATOM 880 O O . ALA A 1 111 ? 3.868 -26.919 33.377 1.00 94.56 111 ALA A O 1
ATOM 881 N N . ASP A 1 112 ? 2.136 -25.506 33.552 1.00 93.81 112 ASP A N 1
ATOM 882 C CA . ASP A 1 112 ? 2.693 -24.447 32.702 1.00 93.81 112 ASP A CA 1
ATOM 883 C C . ASP A 1 112 ? 4.004 -23.879 33.262 1.00 93.81 112 ASP A C 1
ATOM 885 O O . ASP A 1 112 ? 4.931 -23.584 32.509 1.00 93.81 112 ASP A O 1
ATOM 889 N N . VAL A 1 113 ? 4.116 -23.750 34.587 1.00 93.88 113 VAL A N 1
ATOM 890 C CA . VAL A 1 113 ? 5.350 -23.297 35.246 1.00 93.88 113 VAL A CA 1
ATOM 891 C C . VAL A 1 113 ? 6.430 -24.377 35.202 1.00 93.88 113 VAL A C 1
ATOM 893 O O . VAL A 1 113 ? 7.585 -24.059 34.934 1.00 93.88 113 VAL A O 1
ATOM 896 N N . ILE A 1 114 ? 6.068 -25.644 35.430 1.00 92.81 114 ILE A N 1
ATOM 897 C CA . ILE A 1 114 ? 7.009 -26.777 35.402 1.00 92.81 114 ILE A CA 1
ATOM 898 C C . ILE A 1 114 ? 7.533 -27.020 33.980 1.00 92.81 114 ILE A C 1
ATOM 900 O O . ILE A 1 114 ? 8.722 -27.265 33.788 1.00 92.81 114 ILE A O 1
ATOM 904 N N . MET A 1 115 ? 6.653 -26.950 32.980 1.00 93.88 115 MET A N 1
ATOM 905 C CA . MET A 1 115 ? 6.991 -27.146 31.567 1.00 93.88 115 MET A CA 1
ATOM 906 C C . MET A 1 115 ? 7.554 -25.880 30.910 1.00 93.88 115 MET A C 1
ATOM 908 O O . MET A 1 115 ? 8.106 -25.942 29.808 1.00 93.88 115 MET A O 1
ATOM 912 N N . GLY A 1 116 ? 7.415 -24.729 31.564 1.00 91.12 116 GLY A N 1
ATOM 913 C CA . GLY A 1 116 ? 7.900 -23.451 31.076 1.00 91.12 116 GLY A CA 1
ATOM 914 C C . GLY A 1 116 ? 9.419 -23.446 30.955 1.00 91.12 116 GLY A C 1
ATOM 915 O O . GLY A 1 116 ? 10.145 -23.576 31.939 1.00 91.12 116 GLY A O 1
ATOM 916 N N . VAL A 1 117 ? 9.926 -23.241 29.738 1.00 89.50 117 VAL A N 1
ATOM 917 C CA . VAL A 1 117 ? 11.362 -23.039 29.524 1.00 89.50 117 VAL A CA 1
ATOM 918 C C . VAL A 1 117 ? 11.798 -21.783 30.280 1.00 89.50 117 VAL A C 1
ATOM 920 O O . VAL A 1 117 ? 11.243 -20.700 30.077 1.00 89.50 117 VAL A O 1
ATOM 923 N N . ALA A 1 118 ? 12.811 -21.921 31.139 1.00 86.06 118 ALA A N 1
ATOM 924 C CA . ALA A 1 118 ? 13.366 -20.799 31.885 1.00 86.06 118 ALA A CA 1
ATOM 925 C C . ALA A 1 118 ? 13.771 -19.661 30.934 1.00 86.06 118 ALA A C 1
ATOM 927 O O . ALA A 1 118 ? 14.403 -19.884 29.895 1.00 86.06 118 ALA A O 1
ATOM 928 N N . LYS A 1 119 ? 13.418 -18.421 31.296 1.00 85.12 119 LYS A N 1
ATOM 929 C CA . LYS A 1 119 ? 13.794 -17.237 30.516 1.00 85.12 119 LYS A CA 1
ATOM 930 C C . LYS A 1 119 ? 15.317 -17.162 30.450 1.00 85.12 119 LYS A C 1
ATOM 932 O O . LYS A 1 119 ? 15.968 -16.939 31.468 1.00 85.12 119 LYS A O 1
ATOM 937 N N . LYS A 1 120 ? 15.881 -17.330 29.251 1.00 84.31 120 LYS A N 1
ATOM 938 C CA . LYS A 1 120 ? 17.318 -17.148 29.029 1.00 84.31 120 LYS A CA 1
ATOM 939 C C . LYS A 1 120 ? 17.664 -15.686 29.345 1.00 84.31 120 LYS A C 1
ATOM 941 O O . LYS A 1 120 ? 17.057 -14.800 28.733 1.00 84.31 120 LYS A O 1
ATOM 946 N N . PRO A 1 121 ? 18.564 -15.409 30.306 1.00 86.31 121 PRO A N 1
ATOM 947 C CA . PRO A 1 121 ? 18.940 -14.040 30.618 1.00 86.31 121 PRO A CA 1
ATOM 948 C C . PRO A 1 121 ? 19.585 -13.411 29.385 1.00 86.31 121 PRO A C 1
ATOM 950 O O . PRO A 1 121 ? 20.330 -14.072 28.657 1.00 86.31 121 PRO A O 1
ATOM 953 N N . LYS A 1 122 ? 19.285 -12.135 29.140 1.00 83.81 122 LYS A N 1
ATOM 954 C CA . LYS A 1 122 ? 19.972 -11.393 28.085 1.00 83.81 122 LYS A CA 1
ATOM 955 C C . LYS A 1 122 ? 21.463 -11.312 28.438 1.00 83.81 122 LYS A C 1
ATOM 957 O O . LYS A 1 122 ? 21.776 -11.059 29.604 1.00 83.81 122 LYS A O 1
ATOM 962 N N . PRO A 1 123 ? 22.371 -11.523 27.477 1.00 85.38 123 PRO A N 1
ATOM 963 C CA . PRO A 1 123 ? 23.787 -11.299 27.705 1.00 85.38 123 PRO A CA 1
ATOM 964 C C . PRO A 1 123 ? 24.017 -9.801 27.946 1.00 85.38 123 PRO A C 1
ATOM 966 O O . PRO A 1 123 ? 23.683 -8.957 27.115 1.00 85.38 123 PRO A O 1
ATOM 969 N N . VAL A 1 124 ? 24.547 -9.479 29.120 1.00 88.06 124 VAL A N 1
ATOM 970 C CA . VAL A 1 124 ? 24.757 -8.115 29.614 1.00 88.06 124 VAL A CA 1
ATOM 971 C C . VAL A 1 124 ? 26.209 -8.002 30.052 1.00 88.06 124 VAL A C 1
ATOM 973 O O . VAL A 1 124 ? 26.743 -8.930 30.661 1.00 88.06 124 VAL A O 1
ATOM 976 N N . TYR A 1 125 ? 26.834 -6.868 29.758 1.00 85.69 125 TYR A N 1
ATOM 977 C CA . TYR A 1 125 ? 28.160 -6.517 30.253 1.00 85.69 125 TYR A CA 1
ATOM 978 C C . TYR A 1 125 ? 28.058 -5.473 31.368 1.00 85.69 125 TYR A C 1
ATOM 980 O O . TYR A 1 125 ? 27.137 -4.651 31.385 1.00 85.69 125 TYR A O 1
ATOM 988 N N . VAL A 1 126 ? 28.986 -5.552 32.324 1.00 87.00 126 VAL A N 1
ATOM 989 C CA . VAL A 1 126 ? 29.050 -4.667 33.489 1.00 87.00 126 VAL A CA 1
ATOM 990 C C . VAL A 1 126 ? 30.511 -4.303 33.757 1.00 87.00 126 VAL A C 1
ATOM 992 O O . VAL A 1 126 ? 31.325 -5.185 34.028 1.00 87.00 126 VAL A O 1
ATOM 995 N N . ASP A 1 127 ? 30.827 -3.008 33.730 1.00 82.50 127 ASP A N 1
ATOM 996 C CA . ASP A 1 127 ? 32.200 -2.496 33.880 1.00 82.50 127 ASP A CA 1
ATOM 997 C C . ASP A 1 127 ? 32.711 -2.568 35.332 1.00 82.50 127 ASP A C 1
ATOM 999 O O . ASP A 1 127 ? 33.906 -2.717 35.585 1.00 82.50 127 ASP A O 1
ATOM 1003 N N . LYS A 1 128 ? 31.808 -2.429 36.316 1.00 85.94 128 LYS A N 1
ATOM 1004 C CA . LYS A 1 128 ? 32.121 -2.379 37.758 1.00 85.94 128 LYS A CA 1
ATOM 1005 C C . LYS A 1 128 ? 31.195 -3.304 38.545 1.00 85.94 128 LYS A C 1
ATOM 1007 O O . LYS A 1 128 ? 30.028 -3.437 38.204 1.00 85.94 128 LYS A O 1
ATOM 1012 N N . ARG A 1 129 ? 31.655 -3.851 39.680 1.00 80.38 129 ARG A N 1
ATOM 1013 C CA . ARG A 1 129 ? 30.858 -4.757 40.547 1.00 80.38 129 ARG A CA 1
ATOM 1014 C C . ARG A 1 129 ? 29.479 -4.196 40.949 1.00 80.38 129 ARG A C 1
ATOM 1016 O O . ARG A 1 129 ? 28.554 -4.969 41.166 1.00 80.38 129 ARG A O 1
ATOM 1023 N N . THR A 1 130 ? 29.351 -2.871 41.036 1.00 82.38 130 THR A N 1
ATOM 1024 C CA . THR A 1 130 ? 28.116 -2.148 41.402 1.00 82.38 130 THR A CA 1
ATOM 1025 C C . THR A 1 130 ? 27.646 -1.176 40.307 1.00 82.38 130 THR A C 1
ATOM 1027 O O . THR A 1 130 ? 26.927 -0.229 40.603 1.00 82.38 130 THR A O 1
ATOM 1030 N N . GLY A 1 131 ? 28.124 -1.342 39.071 1.00 83.06 131 GLY A N 1
ATOM 1031 C CA . GLY A 1 131 ? 27.850 -0.423 37.963 1.00 83.06 131 GLY A CA 1
ATOM 1032 C C . GLY A 1 131 ? 26.552 -0.708 37.206 1.00 83.06 131 GLY A C 1
ATOM 1033 O O . GLY A 1 131 ? 25.853 -1.692 37.469 1.00 83.06 131 GLY A O 1
ATOM 1034 N N . ASP A 1 132 ? 26.277 0.158 36.232 1.00 84.25 132 ASP A N 1
ATOM 1035 C CA . ASP A 1 132 ? 25.149 0.032 35.315 1.00 84.25 132 ASP A CA 1
ATOM 1036 C C . ASP A 1 132 ? 25.301 -1.179 34.386 1.00 84.25 132 ASP A C 1
ATOM 1038 O O . ASP A 1 132 ? 26.402 -1.606 34.028 1.00 84.25 132 ASP A O 1
ATOM 1042 N N . LYS A 1 133 ? 24.158 -1.759 34.018 1.00 86.75 133 LYS A N 1
ATOM 1043 C CA . LYS A 1 133 ? 24.061 -2.953 33.178 1.00 86.75 133 LYS A CA 1
ATOM 1044 C C . LYS A 1 133 ? 23.762 -2.544 31.742 1.00 86.75 133 LYS A C 1
ATOM 1046 O O . LYS A 1 133 ? 22.708 -1.961 31.490 1.00 86.75 133 LYS A O 1
ATOM 1051 N N . HIS A 1 134 ? 24.643 -2.899 30.808 1.00 85.06 134 HIS A N 1
ATOM 1052 C CA . HIS A 1 134 ? 24.459 -2.619 29.383 1.00 85.06 134 HIS A CA 1
ATOM 1053 C C . HIS A 1 134 ? 24.305 -3.904 28.565 1.00 85.06 134 HIS A C 1
ATOM 1055 O O . HIS A 1 134 ? 24.987 -4.901 28.805 1.00 85.06 134 HIS A O 1
ATOM 1061 N N . AS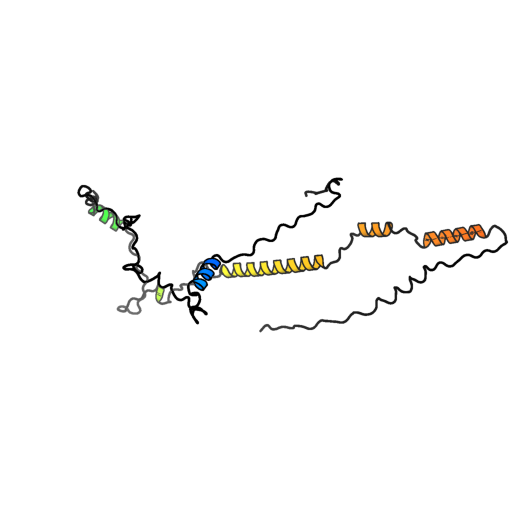P A 1 135 ? 23.409 -3.881 27.578 1.00 87.00 135 ASP A N 1
ATOM 1062 C CA . ASP A 1 135 ? 23.197 -5.013 26.674 1.00 87.00 135 ASP A CA 1
ATOM 1063 C C . ASP A 1 135 ? 24.463 -5.285 25.841 1.00 87.00 135 ASP A C 1
ATOM 1065 O O . ASP A 1 135 ? 24.992 -4.389 25.175 1.00 87.00 135 ASP A O 1
ATOM 1069 N N . LEU A 1 136 ? 24.928 -6.539 25.842 1.00 85.06 136 LEU A N 1
ATOM 1070 C CA . LEU A 1 136 ? 26.181 -6.934 25.185 1.00 85.06 136 LEU A CA 1
ATOM 1071 C C . LEU A 1 136 ? 26.095 -6.880 23.644 1.00 85.06 136 LEU A C 1
ATOM 1073 O O . LEU A 1 136 ? 27.101 -6.682 22.971 1.00 85.06 136 LEU A O 1
ATOM 1077 N N . GLU A 1 137 ? 24.895 -7.005 23.074 1.00 80.81 137 GLU A N 1
ATOM 1078 C CA . GLU A 1 137 ? 24.669 -6.942 21.619 1.00 80.81 137 GLU A CA 1
ATOM 1079 C C . GLU A 1 137 ? 24.882 -5.532 21.035 1.00 80.81 137 GLU A C 1
ATOM 1081 O O . GLU A 1 137 ? 25.250 -5.382 19.868 1.00 80.81 137 GLU A O 1
ATOM 1086 N N . THR A 1 138 ? 24.650 -4.484 21.833 1.00 77.31 138 THR A N 1
ATOM 1087 C CA . THR A 1 138 ? 24.710 -3.079 21.385 1.00 77.31 138 THR A CA 1
ATOM 1088 C C . THR A 1 138 ? 26.080 -2.450 21.633 1.00 77.31 138 THR A C 1
ATOM 1090 O O . THR A 1 138 ? 26.436 -1.478 20.972 1.00 77.31 138 THR A O 1
ATOM 1093 N N . SER A 1 139 ? 26.873 -3.003 22.553 1.00 78.00 139 SER A N 1
ATOM 1094 C CA . SER A 1 139 ? 28.165 -2.439 22.964 1.00 78.00 139 SER A CA 1
ATOM 1095 C C . SER A 1 139 ? 29.275 -2.572 21.913 1.00 78.00 139 SER A C 1
ATOM 1097 O O . SER A 1 139 ? 30.376 -2.074 22.123 1.00 78.00 139 SER A O 1
ATOM 1099 N N . GLY A 1 140 ? 29.017 -3.254 20.789 1.00 79.12 140 GLY A N 1
ATOM 1100 C CA . GLY A 1 140 ? 30.008 -3.479 19.730 1.00 79.12 140 GLY A CA 1
ATOM 1101 C C . GLY A 1 140 ? 31.112 -4.475 20.105 1.00 79.12 140 GLY A C 1
ATOM 1102 O O . GLY A 1 140 ? 32.006 -4.714 19.298 1.00 79.12 140 GLY A O 1
ATOM 1103 N N . LEU A 1 141 ? 31.040 -5.077 21.298 1.00 81.88 141 LEU A N 1
ATOM 1104 C CA . LEU A 1 141 ? 32.014 -6.055 21.790 1.00 81.88 141 LEU A CA 1
ATOM 1105 C C . LEU A 1 141 ? 31.842 -7.429 21.122 1.00 81.88 141 LEU A C 1
ATOM 1107 O O . LEU A 1 141 ? 32.797 -8.196 21.018 1.00 81.88 141 LEU A O 1
ATOM 1111 N N . LEU A 1 142 ? 30.629 -7.737 20.649 1.00 80.62 142 LEU A N 1
ATOM 1112 C CA . LEU A 1 142 ? 30.335 -8.964 19.918 1.00 80.62 142 LEU A CA 1
ATOM 1113 C C . LEU A 1 142 ? 30.468 -8.769 18.402 1.00 80.62 142 LEU A C 1
ATOM 1115 O O . LEU A 1 142 ? 29.859 -7.854 17.835 1.00 80.62 142 LEU A O 1
ATOM 1119 N N . PRO A 1 143 ? 31.187 -9.666 17.704 1.00 83.69 143 PRO A N 1
ATOM 1120 C CA . PRO A 1 143 ? 31.249 -9.627 16.253 1.00 83.69 143 PRO A CA 1
ATOM 1121 C C . PRO A 1 143 ? 29.905 -9.996 15.607 1.00 83.69 143 PRO A C 1
ATOM 1123 O O . PRO A 1 143 ? 29.566 -11.163 15.425 1.00 83.69 143 PRO A O 1
ATOM 1126 N N . LYS A 1 144 ? 29.137 -8.980 15.208 1.00 80.56 144 LYS A N 1
ATOM 1127 C CA . LYS A 1 144 ? 27.789 -9.144 14.634 1.00 80.56 144 LYS A CA 1
ATOM 1128 C C . LYS A 1 144 ? 27.776 -9.706 13.209 1.00 80.56 144 LYS A C 1
ATOM 1130 O O . LYS A 1 144 ? 26.839 -10.400 12.822 1.00 80.56 144 LYS A O 1
ATOM 1135 N N . TYR A 1 145 ? 28.794 -9.381 12.413 1.00 81.06 145 TYR A N 1
ATOM 1136 C CA . TYR A 1 145 ? 28.782 -9.623 10.964 1.00 81.06 145 TYR A CA 1
ATOM 1137 C C . TYR A 1 145 ? 29.727 -10.732 10.492 1.00 81.06 145 TYR A C 1
ATOM 1139 O O . TYR A 1 145 ? 29.690 -11.070 9.313 1.00 81.06 145 TYR A O 1
ATOM 1147 N N . ILE A 1 146 ? 30.531 -11.317 11.389 1.00 84.06 146 ILE A N 1
ATOM 1148 C CA . ILE A 1 146 ? 31.473 -12.394 11.040 1.00 84.06 146 ILE A CA 1
ATOM 1149 C C . ILE A 1 146 ? 30.715 -13.663 10.637 1.00 84.06 146 ILE A C 1
ATOM 1151 O O . ILE A 1 146 ? 30.999 -14.260 9.607 1.00 84.06 146 ILE A O 1
ATOM 1155 N N . ASN A 1 147 ? 29.682 -14.026 11.400 1.00 81.50 147 ASN A N 1
ATOM 1156 C CA . ASN A 1 147 ? 28.909 -15.251 11.173 1.00 81.50 147 ASN A CA 1
ATOM 1157 C C . ASN A 1 147 ? 27.689 -15.021 10.267 1.00 81.50 147 ASN A C 1
ATOM 1159 O O . ASN A 1 147 ? 26.709 -15.769 10.323 1.00 81.50 147 ASN A O 1
ATOM 1163 N N . LYS A 1 148 ? 27.693 -13.955 9.455 1.00 89.25 148 LYS A N 1
ATOM 1164 C CA . LYS A 1 148 ? 26.606 -13.724 8.504 1.00 89.25 148 LYS A CA 1
ATOM 1165 C C . LYS A 1 148 ? 26.661 -14.827 7.444 1.00 89.25 148 LYS A C 1
ATOM 1167 O O . LYS A 1 148 ? 27.707 -15.060 6.853 1.00 89.25 148 LYS A O 1
ATOM 1172 N N . LYS A 1 149 ? 25.527 -15.475 7.166 1.00 85.88 149 LYS A N 1
ATOM 1173 C CA . LYS A 1 149 ? 25.441 -16.551 6.156 1.00 85.88 149 LYS A CA 1
ATOM 1174 C C . LYS A 1 149 ? 25.879 -16.096 4.758 1.00 85.88 149 LYS A C 1
ATOM 1176 O O . LYS A 1 149 ? 26.392 -16.895 3.991 1.00 85.88 149 LYS A O 1
ATOM 1181 N N . ASP A 1 150 ? 25.703 -14.809 4.471 1.00 85.12 150 ASP A N 1
ATOM 1182 C CA . ASP A 1 150 ? 26.065 -14.191 3.193 1.00 85.12 150 ASP A CA 1
ATOM 1183 C C . ASP A 1 150 ? 27.477 -13.576 3.211 1.00 85.12 150 ASP A C 1
ATOM 1185 O O . ASP A 1 150 ? 27.826 -12.801 2.321 1.00 85.12 150 ASP A O 1
ATOM 1189 N N . TYR A 1 151 ? 28.275 -13.826 4.255 1.00 87.19 151 TYR A N 1
ATOM 1190 C CA . TYR A 1 151 ? 29.643 -13.324 4.319 1.00 87.19 151 TYR A CA 1
ATOM 1191 C C . TYR A 1 151 ? 30.502 -14.045 3.274 1.00 87.19 151 TYR A C 1
ATOM 1193 O O . TYR A 1 151 ? 30.502 -15.270 3.196 1.00 87.19 151 TYR A O 1
ATOM 1201 N N . GLY A 1 152 ? 31.197 -13.282 2.428 1.00 87.50 152 GLY A N 1
ATOM 1202 C CA . GLY A 1 152 ? 31.969 -13.821 1.302 1.00 87.50 152 GLY A CA 1
ATOM 1203 C C . GLY A 1 152 ? 31.137 -14.249 0.084 1.00 87.50 152 GLY A C 1
ATOM 1204 O O . GLY A 1 152 ? 31.715 -14.570 -0.950 1.00 87.50 152 GLY A O 1
ATOM 1205 N N . VAL A 1 153 ? 29.801 -14.212 0.157 1.00 91.19 153 VAL A N 1
ATOM 1206 C CA . VAL A 1 153 ? 28.921 -14.527 -0.978 1.00 91.19 153 VAL A CA 1
ATOM 1207 C C . VAL A 1 153 ? 28.631 -13.258 -1.774 1.00 91.19 153 VAL A C 1
ATOM 1209 O O . VAL A 1 153 ? 28.221 -12.239 -1.216 1.00 91.19 153 VAL A O 1
ATOM 1212 N N . THR A 1 154 ? 28.805 -13.318 -3.097 1.00 91.25 154 THR A N 1
ATOM 1213 C CA . THR A 1 154 ? 28.450 -12.212 -3.990 1.00 91.25 154 THR A CA 1
ATOM 1214 C C . THR A 1 154 ? 26.947 -11.916 -3.893 1.00 91.25 154 THR A C 1
ATOM 1216 O O . THR A 1 154 ? 26.127 -12.807 -4.130 1.00 91.25 154 THR A O 1
ATOM 1219 N N . PRO A 1 155 ? 26.545 -10.675 -3.566 1.00 94.06 155 PRO A N 1
ATOM 1220 C CA . PRO A 1 155 ? 25.139 -10.313 -3.480 1.00 94.06 155 PRO A CA 1
ATOM 1221 C C . PRO A 1 155 ? 24.376 -10.570 -4.783 1.00 94.06 155 PRO A C 1
ATOM 1223 O O . PRO A 1 155 ? 24.855 -10.252 -5.872 1.00 94.06 155 PRO A O 1
ATOM 1226 N N . LYS A 1 156 ? 23.131 -11.045 -4.657 1.00 92.12 156 LYS A N 1
ATOM 1227 C CA . LYS A 1 156 ? 22.270 -11.421 -5.793 1.00 92.12 156 LYS A CA 1
ATOM 1228 C C . LYS A 1 156 ? 22.158 -10.329 -6.862 1.00 92.12 156 LYS A C 1
ATOM 1230 O O . LYS A 1 156 ? 22.144 -10.642 -8.045 1.00 92.12 156 LYS A O 1
ATOM 1235 N N . TYR A 1 157 ? 22.104 -9.058 -6.464 1.00 93.12 157 TYR A N 1
ATOM 1236 C CA . TYR A 1 157 ? 21.978 -7.947 -7.412 1.00 93.12 157 TYR A CA 1
ATOM 1237 C C . TYR A 1 157 ? 23.194 -7.812 -8.346 1.00 93.12 157 TYR A C 1
ATOM 1239 O O . TYR A 1 157 ? 23.025 -7.428 -9.498 1.00 93.12 157 TYR A O 1
ATOM 1247 N N . ILE A 1 158 ? 24.403 -8.158 -7.884 1.00 94.19 158 ILE A N 1
ATOM 1248 C CA . ILE A 1 158 ? 25.619 -8.122 -8.711 1.00 94.19 158 ILE A CA 1
ATOM 1249 C C . ILE A 1 158 ? 25.548 -9.220 -9.772 1.00 94.19 158 ILE A C 1
ATOM 1251 O O . ILE A 1 158 ? 25.843 -8.967 -10.935 1.00 94.19 158 ILE A O 1
ATOM 1255 N N . CYS A 1 159 ? 25.084 -10.416 -9.397 1.00 93.56 159 CYS A N 1
ATOM 1256 C CA . CYS A 1 159 ? 24.874 -11.508 -10.346 1.00 93.56 159 CYS A CA 1
ATOM 1257 C C . CYS A 1 159 ? 23.851 -11.128 -11.426 1.00 93.56 159 CYS A C 1
ATOM 1259 O O . CYS A 1 159 ? 24.113 -11.338 -12.606 1.00 93.56 159 CYS A O 1
ATOM 1261 N N . MET A 1 160 ? 22.723 -10.521 -11.033 1.00 94.12 160 MET A N 1
ATOM 1262 C CA . MET A 1 160 ? 21.694 -10.059 -11.976 1.00 94.12 160 MET A CA 1
ATOM 1263 C C . MET A 1 160 ? 22.248 -9.002 -12.941 1.00 94.12 160 MET A C 1
ATOM 1265 O O . MET A 1 160 ? 22.044 -9.101 -14.144 1.00 94.12 160 MET A O 1
ATOM 1269 N N . ARG A 1 161 ? 23.019 -8.035 -12.430 1.00 97.06 161 ARG A N 1
ATOM 1270 C CA . ARG A 1 161 ? 23.640 -6.988 -13.249 1.00 97.06 161 ARG A CA 1
ATOM 1271 C C . ARG A 1 161 ? 24.653 -7.547 -14.250 1.00 97.06 161 ARG A C 1
ATOM 1273 O O . ARG A 1 161 ? 24.665 -7.124 -15.400 1.00 97.06 161 ARG A O 1
ATOM 1280 N N . ASN A 1 162 ? 25.502 -8.483 -13.829 1.00 96.00 162 ASN A N 1
ATOM 1281 C CA . ASN A 1 162 ? 26.485 -9.100 -14.723 1.00 96.00 162 ASN A CA 1
ATOM 1282 C C . ASN A 1 162 ? 25.802 -9.901 -15.840 1.00 96.00 162 ASN A C 1
ATOM 1284 O O . ASN A 1 162 ? 26.251 -9.866 -16.982 1.00 96.00 162 ASN A O 1
ATOM 1288 N N . GLU A 1 163 ? 24.699 -10.581 -15.521 1.00 96.50 163 GLU A N 1
ATOM 1289 C CA . GLU A 1 163 ? 23.877 -11.298 -16.497 1.00 96.50 163 GLU A CA 1
ATOM 1290 C C . GLU A 1 163 ? 23.226 -10.345 -17.511 1.00 96.50 163 GLU A C 1
ATOM 1292 O O . GLU A 1 163 ? 23.252 -10.612 -18.710 1.00 96.50 163 GLU A O 1
ATOM 1297 N 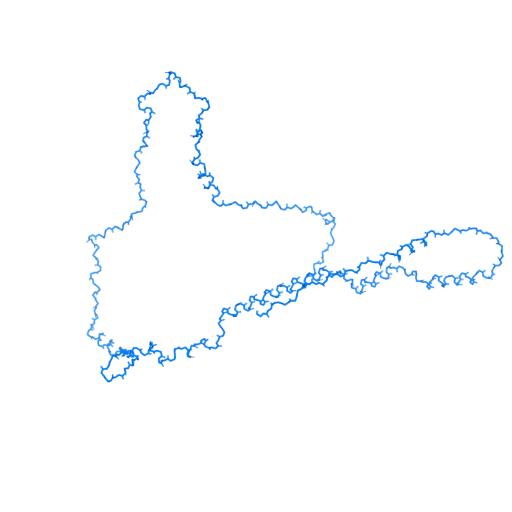N . GLU A 1 164 ? 22.687 -9.211 -17.054 1.00 95.19 164 GLU A N 1
ATOM 1298 C CA . GLU A 1 164 ? 22.121 -8.175 -17.929 1.00 95.19 164 GLU A CA 1
ATOM 1299 C C . GLU A 1 164 ? 23.169 -7.597 -18.886 1.00 95.19 164 GLU A C 1
ATOM 1301 O O . GLU A 1 164 ? 22.905 -7.467 -20.081 1.00 95.19 164 GLU A O 1
ATOM 1306 N N . VAL A 1 1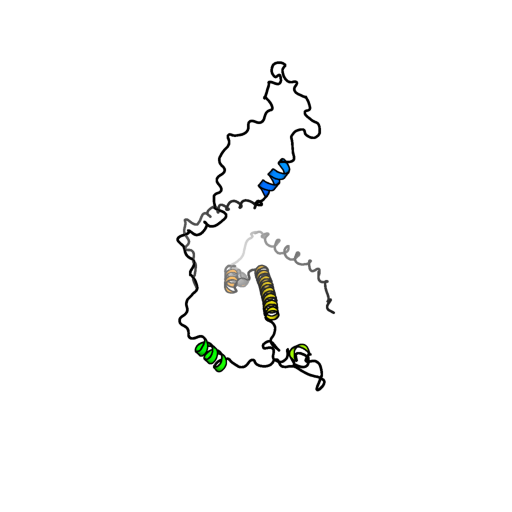65 ? 24.371 -7.303 -18.381 1.00 96.50 165 VAL A N 1
ATOM 1307 C CA . VAL A 1 165 ? 25.489 -6.812 -19.200 1.00 96.50 165 VAL A CA 1
ATOM 1308 C C . VAL A 1 165 ? 25.921 -7.862 -20.223 1.00 96.50 165 VAL A C 1
ATOM 1310 O O . VAL A 1 165 ? 26.101 -7.529 -21.393 1.00 96.50 165 VAL A O 1
ATOM 1313 N N . ARG A 1 166 ? 26.041 -9.133 -19.815 1.00 96.81 166 ARG A N 1
ATOM 1314 C CA . ARG A 1 166 ? 26.395 -10.225 -20.731 1.00 96.81 166 ARG A CA 1
ATOM 1315 C C . ARG A 1 166 ? 25.354 -10.375 -21.839 1.00 96.81 166 ARG A C 1
ATOM 1317 O O . ARG A 1 166 ? 25.720 -10.424 -23.009 1.00 96.81 166 ARG A O 1
ATOM 1324 N N . ARG A 1 167 ? 24.065 -10.378 -21.485 1.00 97.00 167 ARG A N 1
ATOM 1325 C CA . ARG A 1 167 ? 22.972 -10.458 -22.460 1.00 97.00 167 ARG A CA 1
ATOM 1326 C C . ARG A 1 167 ? 23.022 -9.290 -23.443 1.00 97.00 167 ARG A C 1
ATOM 1328 O O . ARG A 1 167 ? 22.942 -9.516 -24.642 1.00 97.00 167 ARG A O 1
ATOM 1335 N N . ALA A 1 168 ? 23.201 -8.061 -22.959 1.00 95.12 168 ALA A N 1
ATOM 1336 C CA . ALA A 1 168 ? 23.298 -6.889 -23.828 1.00 95.12 168 ALA A CA 1
ATOM 1337 C C . ALA A 1 168 ? 24.468 -6.994 -24.827 1.00 95.12 168 ALA A C 1
ATOM 1339 O O . ALA A 1 168 ? 24.310 -6.631 -25.993 1.00 95.12 168 ALA A O 1
ATOM 1340 N N . GLN A 1 169 ? 25.611 -7.539 -24.397 1.00 95.25 169 GLN A N 1
ATOM 1341 C CA . GLN A 1 169 ? 26.753 -7.780 -25.281 1.00 95.25 169 GLN A CA 1
ATOM 1342 C C . GLN A 1 169 ? 26.435 -8.833 -26.351 1.00 95.25 169 GLN A C 1
ATOM 1344 O O . GLN A 1 169 ? 26.681 -8.598 -27.530 1.00 95.25 169 GLN A O 1
ATOM 1349 N N . GLU A 1 170 ? 25.829 -9.959 -25.968 1.00 96.25 170 GLU A N 1
ATOM 1350 C CA . GLU A 1 170 ? 25.425 -11.016 -26.908 1.00 96.25 170 GLU A CA 1
ATOM 1351 C C . GLU A 1 170 ? 24.418 -10.505 -27.952 1.00 96.25 170 GLU A C 1
ATOM 1353 O O . GLU A 1 170 ? 24.491 -10.858 -29.132 1.00 96.25 170 GLU A O 1
ATOM 1358 N N . GLU A 1 171 ? 23.477 -9.649 -27.540 1.00 95.38 171 GLU A N 1
ATOM 1359 C CA . GLU A 1 171 ? 22.516 -9.022 -28.450 1.00 95.38 171 GLU A CA 1
ATOM 1360 C C . GLU A 1 171 ? 23.201 -8.084 -29.450 1.00 95.38 171 GLU A C 1
ATOM 1362 O O . GLU A 1 171 ? 22.864 -8.112 -30.639 1.00 95.38 171 GLU A O 1
ATOM 1367 N N . TYR A 1 172 ? 24.174 -7.297 -28.983 1.00 94.06 172 TYR A N 1
ATOM 1368 C CA . TYR A 1 172 ? 24.981 -6.425 -29.831 1.00 94.06 172 TYR A CA 1
ATOM 1369 C C . TYR A 1 172 ? 25.818 -7.233 -30.828 1.00 94.06 172 TYR A C 1
ATOM 1371 O O . TYR A 1 172 ? 25.760 -6.979 -32.032 1.00 94.06 172 TYR A O 1
ATOM 1379 N N . ASP A 1 173 ? 26.524 -8.261 -30.362 1.00 95.31 173 ASP A N 1
ATOM 1380 C CA . ASP A 1 173 ? 27.359 -9.114 -31.208 1.00 95.31 173 ASP A CA 1
ATOM 1381 C C . ASP A 1 173 ? 26.518 -9.836 -32.268 1.00 95.31 173 ASP A C 1
ATOM 1383 O O . ASP A 1 173 ? 26.898 -9.891 -33.440 1.00 95.31 173 ASP A O 1
ATOM 1387 N 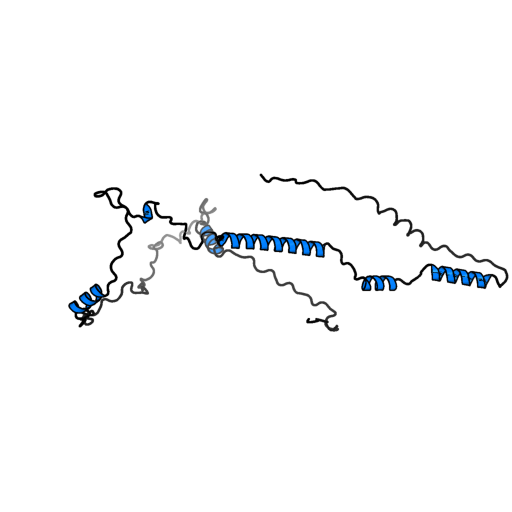N . ARG A 1 174 ? 25.323 -10.320 -31.900 1.00 94.88 174 ARG A N 1
ATOM 1388 C CA . ARG A 1 174 ? 24.358 -10.905 -32.842 1.00 94.88 174 ARG A CA 1
ATOM 1389 C C . ARG A 1 174 ? 23.910 -9.895 -33.897 1.00 94.88 174 ARG A C 1
ATOM 1391 O O . ARG A 1 174 ? 23.877 -10.237 -35.078 1.00 94.88 174 ARG A O 1
ATOM 1398 N N . TYR A 1 175 ? 23.593 -8.662 -33.499 1.00 94.38 175 TYR A N 1
ATOM 1399 C CA . TYR A 1 175 ? 23.228 -7.598 -34.437 1.00 94.38 175 TYR A CA 1
ATOM 1400 C C . TYR A 1 175 ? 24.367 -7.297 -35.421 1.00 94.38 175 TYR A C 1
ATOM 1402 O O . TYR A 1 175 ? 24.137 -7.216 -36.630 1.00 94.38 175 TYR A O 1
ATOM 1410 N N . ILE A 1 176 ? 25.605 -7.205 -34.927 1.00 94.06 176 ILE A N 1
ATOM 1411 C CA . ILE A 1 176 ? 26.790 -7.008 -35.767 1.00 94.06 176 ILE A CA 1
ATOM 1412 C C . ILE A 1 176 ? 26.973 -8.183 -36.731 1.00 94.06 176 ILE A C 1
ATOM 1414 O O . ILE A 1 176 ? 27.159 -7.960 -37.925 1.00 94.06 176 ILE A O 1
ATOM 1418 N N . GLN A 1 177 ? 26.856 -9.428 -36.264 1.00 91.62 177 GLN A N 1
ATOM 1419 C CA . GLN A 1 177 ? 26.958 -10.613 -37.120 1.00 91.62 177 GLN A CA 1
ATOM 1420 C C . GLN A 1 177 ? 25.877 -10.652 -38.205 1.00 91.62 177 GLN A C 1
ATOM 1422 O O . GLN A 1 177 ? 26.177 -10.981 -39.352 1.00 91.62 177 GLN A O 1
ATOM 1427 N N . GLU A 1 178 ? 24.626 -10.319 -37.883 1.00 89.75 178 GLU A N 1
ATOM 1428 C CA . GLU A 1 178 ? 23.554 -10.234 -38.880 1.00 89.75 178 GLU A CA 1
ATOM 1429 C C . GLU A 1 178 ? 23.804 -9.124 -39.897 1.00 89.75 178 GLU A C 1
ATOM 1431 O O . GLU A 1 178 ? 23.598 -9.329 -41.094 1.00 89.75 178 GLU A O 1
ATOM 1436 N N . ASN A 1 179 ? 24.274 -7.963 -39.442 1.00 88.38 179 ASN A N 1
ATOM 1437 C CA . ASN A 1 179 ? 24.616 -6.859 -40.326 1.00 88.38 179 ASN A CA 1
ATOM 1438 C C . ASN A 1 179 ? 25.783 -7.228 -41.254 1.00 88.38 179 ASN A C 1
ATOM 1440 O O . ASN A 1 179 ? 25.712 -6.984 -42.454 1.00 88.38 179 ASN A O 1
ATOM 1444 N N . LEU A 1 180 ? 26.810 -7.905 -40.731 1.00 87.81 180 LEU A N 1
ATOM 1445 C CA . LEU A 1 180 ? 27.920 -8.433 -41.525 1.00 87.81 180 LEU A CA 1
ATOM 1446 C C . LEU A 1 180 ? 27.450 -9.490 -42.532 1.00 87.81 180 LEU A C 1
ATOM 1448 O O . LEU A 1 180 ? 27.883 -9.457 -43.677 1.00 87.81 180 LEU A O 1
ATOM 1452 N N . LYS A 1 181 ? 26.529 -10.386 -42.155 1.00 84.12 181 LYS A N 1
ATOM 1453 C CA . LYS A 1 181 ? 25.931 -11.372 -43.076 1.00 84.12 181 LYS A CA 1
ATOM 1454 C C . LYS A 1 181 ? 25.095 -10.722 -44.180 1.00 84.12 181 LYS A C 1
ATOM 1456 O O . LYS A 1 181 ? 25.088 -11.230 -45.292 1.00 84.12 181 LYS A O 1
ATOM 1461 N N . LYS A 1 182 ? 24.396 -9.621 -43.885 1.00 81.81 182 LYS A N 1
ATOM 1462 C CA . LYS A 1 182 ? 23.625 -8.844 -44.874 1.00 81.81 182 LYS A CA 1
ATOM 1463 C C . LYS A 1 182 ? 24.529 -8.028 -45.800 1.00 81.81 182 LYS A C 1
ATOM 1465 O O . LYS A 1 182 ? 24.244 -7.930 -46.988 1.00 81.81 182 LYS A O 1
ATOM 1470 N N . ALA A 1 183 ? 25.596 -7.441 -45.258 1.00 79.19 183 ALA A N 1
ATOM 1471 C CA . ALA A 1 183 ? 26.581 -6.672 -46.016 1.00 79.19 183 ALA A CA 1
ATOM 1472 C C . ALA A 1 183 ? 27.508 -7.572 -46.852 1.00 79.19 183 ALA A C 1
ATOM 1474 O O . ALA A 1 183 ? 27.993 -7.158 -47.905 1.00 79.19 183 ALA A O 1
ATOM 1475 N N . ALA A 1 184 ? 27.743 -8.810 -46.411 1.00 77.00 184 ALA A N 1
ATOM 1476 C CA . ALA A 1 184 ? 28.408 -9.824 -47.210 1.00 77.00 184 ALA A CA 1
ATOM 1477 C C . ALA A 1 184 ? 27.522 -10.175 -48.415 1.00 77.00 184 ALA A C 1
ATOM 1479 O O . ALA A 1 184 ? 26.472 -10.800 -48.277 1.00 77.00 184 ALA A O 1
ATOM 1480 N N . MET A 1 185 ? 27.950 -9.770 -49.615 1.00 68.31 185 MET A N 1
ATOM 1481 C CA . MET A 1 185 ? 27.309 -10.183 -50.867 1.00 68.31 185 MET A CA 1
ATOM 1482 C C . MET A 1 185 ? 27.176 -11.710 -50.912 1.00 68.31 185 MET A C 1
ATOM 1484 O O . MET A 1 185 ? 28.092 -12.424 -50.492 1.00 68.31 185 MET A O 1
ATOM 1488 N N . LYS A 1 186 ? 26.051 -12.211 -51.441 1.00 69.06 186 LYS A N 1
ATOM 1489 C CA . LYS A 1 186 ? 25.798 -13.648 -51.586 1.00 69.06 186 LYS A CA 1
ATOM 1490 C C . LYS A 1 186 ? 26.924 -14.280 -52.407 1.00 69.06 186 LYS A C 1
ATOM 1492 O O . LYS A 1 186 ? 26.992 -14.096 -53.619 1.00 69.06 186 LYS A O 1
ATOM 1497 N N . ARG A 1 187 ? 27.831 -14.995 -51.737 1.00 67.19 187 ARG A N 1
ATOM 1498 C CA . ARG A 1 187 ? 28.822 -15.823 -52.420 1.00 67.19 187 ARG A CA 1
ATOM 1499 C C . ARG A 1 187 ? 28.084 -17.027 -52.982 1.00 67.19 187 ARG A C 1
ATOM 1501 O O . ARG A 1 187 ? 27.419 -17.737 -52.231 1.00 67.19 187 ARG A O 1
ATOM 1508 N N . LEU A 1 188 ? 28.151 -17.184 -54.300 1.00 72.19 188 LEU A N 1
ATOM 1509 C CA . LEU A 1 188 ? 27.684 -18.390 -54.972 1.00 72.19 188 LEU A CA 1
ATOM 1510 C C . LEU A 1 188 ? 28.484 -19.572 -54.431 1.00 72.19 188 LEU A C 1
ATOM 1512 O O . LEU A 1 188 ? 29.681 -19.426 -54.164 1.00 72.19 188 LEU A O 1
ATOM 1516 N N . SER A 1 189 ? 27.815 -20.703 -54.237 1.00 80.56 189 SER A N 1
ATOM 1517 C CA . SER A 1 189 ? 28.512 -21.946 -53.915 1.00 80.56 189 SER A CA 1
ATOM 1518 C C . SER A 1 189 ? 29.440 -22.329 -55.071 1.00 80.56 189 SER A C 1
ATOM 1520 O O . SER A 1 189 ? 29.207 -21.941 -56.221 1.00 80.56 189 SER A O 1
ATOM 1522 N N . ASP A 1 190 ? 30.517 -23.056 -54.774 1.00 77.94 190 ASP A N 1
ATOM 1523 C CA . ASP A 1 190 ? 31.499 -23.429 -55.798 1.00 77.94 190 ASP A CA 1
ATOM 1524 C C . ASP A 1 190 ? 30.847 -24.252 -56.929 1.00 77.94 190 ASP A C 1
ATOM 1526 O O . ASP A 1 190 ? 31.170 -24.056 -58.097 1.00 77.94 190 ASP A O 1
ATOM 1530 N N . GLU A 1 191 ? 29.820 -25.041 -56.605 1.00 80.38 191 GLU A N 1
ATOM 1531 C CA . GLU A 1 191 ? 28.997 -25.808 -57.551 1.00 80.38 191 GLU A CA 1
ATOM 1532 C C . GLU A 1 191 ? 28.183 -24.907 -58.503 1.00 80.38 191 GLU A C 1
ATOM 1534 O O . GLU A 1 191 ? 28.200 -25.088 -59.722 1.00 80.38 191 GLU A O 1
ATOM 1539 N N . GLU A 1 192 ? 27.500 -23.883 -57.977 1.00 80.44 192 GLU A N 1
ATOM 1540 C CA . GLU A 1 192 ? 26.760 -22.901 -58.788 1.00 80.44 192 GLU A CA 1
ATOM 1541 C C . GLU A 1 192 ? 27.708 -22.057 -59.651 1.00 80.44 192 GLU A C 1
ATOM 1543 O O . GLU A 1 192 ? 27.387 -21.688 -60.784 1.00 80.44 192 GLU A O 1
ATOM 1548 N N . ARG A 1 193 ? 28.900 -21.758 -59.124 1.00 81.12 193 ARG A N 1
ATOM 1549 C CA . ARG A 1 193 ? 29.946 -21.029 -59.842 1.00 81.12 193 ARG A CA 1
ATOM 1550 C C . ARG A 1 193 ? 30.479 -21.846 -61.018 1.00 81.12 193 ARG A C 1
ATOM 1552 O O . ARG A 1 193 ? 30.636 -21.289 -62.104 1.00 81.12 193 ARG A O 1
ATOM 1559 N N . GLU A 1 194 ? 30.724 -23.139 -60.827 1.00 80.81 194 GLU A N 1
ATOM 1560 C CA . GLU A 1 194 ? 31.131 -24.056 -61.894 1.00 80.81 194 GLU A CA 1
ATOM 1561 C C . GLU A 1 194 ? 30.034 -24.227 -62.947 1.00 80.81 194 GLU A C 1
ATOM 1563 O O . GLU A 1 194 ? 30.329 -24.155 -64.137 1.00 80.81 194 GLU A O 1
ATOM 1568 N N . ALA A 1 195 ? 28.765 -24.339 -62.548 1.00 80.81 195 ALA A N 1
ATOM 1569 C CA . ALA A 1 195 ? 27.645 -24.416 -63.487 1.00 80.81 195 ALA A CA 1
ATOM 1570 C C . ALA A 1 195 ? 27.532 -23.162 -64.376 1.00 80.81 195 ALA A C 1
ATOM 1572 O O . ALA A 1 195 ? 27.321 -23.277 -65.582 1.00 80.81 195 ALA A O 1
ATOM 1573 N N . ILE A 1 196 ? 27.737 -21.962 -63.820 1.00 78.88 196 ILE A N 1
ATOM 1574 C CA . ILE A 1 196 ? 27.755 -20.703 -64.591 1.00 78.88 196 ILE A CA 1
ATOM 1575 C C . ILE A 1 196 ? 28.986 -20.626 -65.508 1.00 78.88 196 ILE A C 1
ATOM 1577 O O . ILE A 1 196 ? 28.902 -20.099 -66.621 1.00 78.88 196 ILE A O 1
ATOM 1581 N N . LEU A 1 197 ? 30.132 -21.157 -65.070 1.00 76.44 197 LEU A N 1
ATOM 1582 C CA . LEU A 1 197 ? 31.347 -21.245 -65.887 1.00 76.44 197 LEU A CA 1
ATOM 1583 C C . LEU A 1 197 ? 31.220 -22.273 -67.023 1.00 76.44 197 LEU A C 1
ATOM 1585 O O . LEU A 1 197 ? 31.765 -22.028 -68.093 1.00 76.44 197 LEU A O 1
ATOM 1589 N N . GLN A 1 198 ? 30.478 -23.365 -66.824 1.00 72.12 198 GLN A N 1
ATOM 1590 C CA . GLN A 1 198 ? 30.168 -24.372 -67.849 1.00 72.12 198 GLN A CA 1
ATOM 1591 C C . GLN A 1 198 ? 29.063 -23.909 -68.813 1.00 72.12 198 GLN A C 1
ATOM 1593 O O . GLN A 1 198 ? 29.116 -24.199 -70.006 1.00 72.12 198 GLN A O 1
ATOM 1598 N N . ALA A 1 199 ? 28.073 -23.153 -68.322 1.00 63.19 199 ALA A N 1
ATOM 1599 C CA . ALA A 1 199 ? 27.014 -22.557 -69.142 1.00 63.19 199 ALA A CA 1
ATOM 1600 C C . ALA A 1 199 ? 27.528 -21.427 -70.050 1.00 63.19 199 ALA A C 1
ATOM 1602 O O . ALA A 1 199 ? 26.857 -21.043 -71.009 1.00 63.19 199 ALA A O 1
ATOM 1603 N N . ARG A 1 200 ? 28.733 -20.905 -69.782 1.00 55.94 200 ARG A N 1
ATOM 1604 C CA . ARG A 1 200 ? 29.490 -20.137 -70.766 1.00 55.94 200 ARG A CA 1
ATOM 1605 C C . ARG A 1 200 ? 30.021 -21.131 -71.802 1.00 55.94 200 ARG A C 1
ATOM 1607 O O . ARG A 1 200 ? 30.901 -21.916 -71.455 1.00 55.94 200 ARG A O 1
ATOM 1614 N N . PRO A 1 201 ? 29.539 -21.112 -73.058 1.00 53.28 201 PRO A N 1
ATOM 1615 C CA . PRO A 1 201 ? 30.070 -22.007 -74.071 1.00 53.28 201 PRO A CA 1
ATOM 1616 C C . PRO A 1 201 ? 31.578 -21.788 -74.152 1.00 53.28 201 PRO A C 1
ATOM 1618 O O . PRO A 1 201 ? 32.039 -20.656 -74.320 1.00 53.28 201 PRO A O 1
ATOM 1621 N N . GLN A 1 202 ? 32.336 -22.872 -73.995 1.00 53.94 202 GLN A N 1
ATOM 1622 C CA . GLN A 1 202 ? 33.762 -22.926 -74.277 1.00 53.94 202 GLN A CA 1
ATOM 1623 C C . GLN A 1 202 ? 33.975 -22.647 -75.773 1.00 53.94 202 GLN A C 1
ATOM 1625 O O . GLN A 1 202 ? 34.280 -23.534 -76.559 1.00 53.94 202 GLN A O 1
ATOM 1630 N N . GLN A 1 203 ? 33.865 -21.386 -76.184 1.00 52.66 203 GLN A N 1
ATOM 1631 C CA . GLN A 1 203 ? 34.725 -20.863 -77.237 1.00 52.66 203 GLN A CA 1
ATOM 1632 C C . GLN A 1 203 ? 36.096 -20.632 -76.600 1.00 52.66 203 GLN A C 1
ATOM 1634 O O . GLN A 1 203 ? 36.581 -19.513 -76.484 1.00 52.66 203 GLN A O 1
ATOM 1639 N N . THR A 1 204 ? 36.672 -21.710 -76.070 1.00 50.94 204 THR A N 1
ATOM 1640 C CA . THR A 1 204 ? 38.061 -21.743 -75.658 1.00 50.94 204 THR A CA 1
ATOM 1641 C C . THR A 1 204 ? 38.886 -21.591 -76.924 1.00 50.94 204 THR A C 1
ATOM 1643 O O . THR A 1 204 ? 38.584 -22.168 -77.975 1.00 50.94 204 THR A O 1
ATOM 1646 N N . GLU A 1 205 ? 39.903 -20.747 -76.826 1.00 54.31 205 GLU A N 1
ATOM 1647 C CA . GLU A 1 205 ? 40.800 -20.359 -77.913 1.00 54.31 205 GLU A CA 1
ATOM 1648 C C . GLU A 1 205 ? 41.348 -21.593 -78.667 1.00 54.31 205 GLU A C 1
ATOM 1650 O O . GLU A 1 205 ? 41.533 -21.550 -79.881 1.00 54.31 205 GLU A O 1
ATOM 1655 N N . ASP A 1 206 ? 41.448 -22.741 -77.992 1.00 55.66 206 ASP A N 1
ATOM 1656 C CA . ASP A 1 206 ? 41.911 -24.028 -78.522 1.00 55.66 206 ASP A CA 1
ATOM 1657 C C . ASP A 1 206 ? 41.020 -24.641 -79.622 1.00 55.66 206 ASP A C 1
ATOM 1659 O O . ASP A 1 206 ? 41.529 -25.211 -80.595 1.00 55.66 206 ASP A O 1
ATOM 1663 N N . GLN A 1 207 ? 39.689 -24.510 -79.532 1.00 54.16 207 GLN A N 1
ATOM 1664 C CA . GLN A 1 207 ? 38.760 -25.011 -80.565 1.00 54.16 207 GLN A CA 1
ATOM 1665 C C . GLN A 1 207 ? 38.813 -24.132 -81.827 1.00 54.16 207 GLN A C 1
ATOM 1667 O O . GLN A 1 207 ? 38.745 -24.631 -82.951 1.00 54.16 207 GLN A O 1
ATOM 1672 N N . VAL A 1 208 ? 39.010 -22.819 -81.660 1.00 59.62 208 VAL A N 1
ATOM 1673 C CA . VAL A 1 208 ? 39.115 -21.861 -82.774 1.00 59.62 208 VAL A CA 1
ATOM 1674 C C . VAL A 1 208 ? 40.480 -21.975 -83.466 1.00 59.62 208 VAL A C 1
ATOM 1676 O O . VAL A 1 208 ? 40.554 -21.959 -84.696 1.00 59.62 208 VAL A O 1
ATOM 1679 N N . VAL A 1 209 ? 41.561 -22.162 -82.700 1.00 59.97 209 VAL A N 1
ATOM 1680 C CA . VAL A 1 209 ? 42.930 -22.319 -83.220 1.00 59.97 209 VAL A CA 1
ATOM 1681 C C . VAL A 1 209 ? 43.110 -23.659 -83.938 1.00 59.97 209 VAL A C 1
ATOM 1683 O O . VAL A 1 209 ? 43.698 -23.685 -85.022 1.00 59.97 209 VAL A O 1
ATOM 1686 N N . SER A 1 210 ? 42.558 -24.758 -83.413 1.00 58.16 210 SER A N 1
ATOM 1687 C CA . SER A 1 210 ? 42.619 -26.074 -84.073 1.00 58.16 210 SER A CA 1
ATOM 1688 C C . SER A 1 210 ? 41.748 -26.143 -85.334 1.00 58.16 210 SER A C 1
ATOM 1690 O O . SER A 1 210 ? 42.209 -26.646 -86.362 1.00 58.16 210 SER A O 1
ATOM 1692 N N . ALA A 1 211 ? 40.551 -25.544 -85.330 1.00 59.94 211 ALA A N 1
ATOM 1693 C CA . ALA A 1 211 ? 39.730 -25.402 -86.535 1.00 59.94 211 ALA A CA 1
ATOM 1694 C C . ALA A 1 211 ? 40.404 -24.509 -87.597 1.00 59.94 211 ALA A C 1
ATOM 1696 O O . ALA A 1 211 ? 40.335 -24.812 -88.790 1.00 59.94 211 ALA A O 1
ATOM 1697 N N . ALA A 1 212 ? 41.113 -23.448 -87.186 1.00 59.19 212 ALA A N 1
ATOM 1698 C CA . ALA A 1 212 ? 41.890 -22.584 -88.080 1.00 59.19 212 ALA A CA 1
ATOM 1699 C C . ALA A 1 212 ? 43.182 -23.241 -88.603 1.00 59.19 212 ALA A C 1
ATOM 1701 O O . ALA A 1 212 ? 43.645 -22.888 -89.691 1.00 59.19 212 ALA A O 1
ATOM 1702 N N . HIS A 1 213 ? 43.776 -24.178 -87.860 1.00 57.84 213 HIS A N 1
ATOM 1703 C CA . HIS A 1 213 ? 44.920 -24.977 -88.310 1.00 57.84 213 HIS A CA 1
ATOM 1704 C C . HIS A 1 213 ? 44.476 -26.070 -89.297 1.00 57.84 213 HIS A C 1
ATOM 1706 O O . HIS A 1 213 ? 45.093 -26.252 -90.344 1.00 57.84 213 HIS A O 1
ATOM 1712 N N . ASN A 1 214 ? 43.336 -26.720 -89.038 1.00 60.41 214 ASN A N 1
ATOM 1713 C CA . ASN A 1 214 ? 42.784 -27.742 -89.927 1.00 60.41 214 ASN A CA 1
ATOM 1714 C C . ASN A 1 214 ? 42.244 -27.141 -91.244 1.00 60.41 214 ASN A C 1
ATOM 1716 O O . ASN A 1 214 ? 42.473 -27.696 -92.317 1.00 60.41 214 ASN A O 1
ATOM 1720 N N . LYS A 1 215 ? 41.637 -25.940 -91.205 1.00 58.66 215 LYS A N 1
ATOM 1721 C CA . LYS A 1 215 ? 41.265 -25.189 -92.423 1.00 58.66 215 LYS A CA 1
ATOM 1722 C C . LYS A 1 215 ? 42.472 -24.763 -93.261 1.00 58.66 215 LYS A C 1
ATOM 1724 O O . LYS A 1 215 ? 42.364 -24.785 -94.479 1.00 58.66 215 LYS A O 1
ATOM 1729 N N . ARG A 1 216 ? 43.609 -24.422 -92.640 1.00 53.59 216 ARG A N 1
ATOM 1730 C CA . ARG A 1 216 ? 44.858 -24.089 -93.353 1.00 53.59 216 ARG A CA 1
ATOM 1731 C C . ARG A 1 216 ? 45.497 -25.297 -94.039 1.00 53.59 216 ARG A C 1
ATOM 1733 O O . ARG A 1 216 ? 46.063 -25.139 -95.110 1.00 53.59 216 ARG A O 1
ATOM 1740 N N . ASN A 1 217 ? 45.370 -26.496 -93.476 1.00 52.31 217 ASN A N 1
ATOM 1741 C CA . ASN A 1 217 ? 45.929 -27.707 -94.089 1.00 52.31 217 ASN A CA 1
ATOM 1742 C C . ASN A 1 217 ? 45.055 -28.246 -95.235 1.00 52.31 217 ASN A C 1
ATOM 1744 O O . ASN A 1 217 ? 45.577 -28.831 -96.180 1.00 52.31 217 ASN A O 1
ATOM 1748 N N . HIS A 1 218 ? 43.742 -27.990 -95.205 1.00 53.38 218 HIS A N 1
ATOM 1749 C CA . HIS A 1 218 ? 42.828 -28.383 -96.283 1.00 53.38 218 HIS A CA 1
ATOM 1750 C C . HIS A 1 218 ? 42.875 -27.452 -97.510 1.00 53.38 218 HIS A C 1
ATOM 1752 O O . HIS A 1 218 ? 42.530 -27.881 -98.610 1.00 53.38 218 HIS A O 1
ATOM 1758 N N . THR A 1 219 ? 43.324 -26.200 -97.351 1.00 49.31 219 THR A N 1
ATOM 1759 C CA . THR A 1 219 ? 43.412 -25.199 -98.433 1.00 49.31 219 THR A CA 1
ATOM 1760 C C . THR A 1 219 ? 44.785 -25.101 -99.103 1.00 49.31 219 THR A C 1
ATOM 1762 O O . THR A 1 219 ? 44.930 -24.355 -100.065 1.00 49.31 219 THR A O 1
ATOM 1765 N N . VAL A 1 220 ? 45.785 -25.880 -98.674 1.00 50.50 220 VAL A N 1
ATOM 1766 C CA . VAL A 1 220 ? 47.106 -25.941 -99.342 1.00 50.50 220 VAL A CA 1
ATOM 1767 C C . VAL A 1 220 ? 47.157 -27.008 -100.454 1.00 50.50 220 VAL A C 1
ATOM 1769 O O . VAL A 1 220 ? 48.102 -27.037 -101.236 1.00 50.50 220 VAL A O 1
ATOM 1772 N N . SER A 1 221 ? 46.121 -27.846 -100.605 1.00 47.09 221 SER A N 1
ATOM 1773 C CA . SER A 1 221 ? 46.101 -28.923 -101.613 1.00 47.09 221 SER A CA 1
ATOM 1774 C C . SER A 1 221 ? 45.324 -28.620 -102.901 1.00 47.09 221 SER A C 1
ATOM 1776 O O . SER A 1 221 ? 45.415 -29.422 -103.829 1.00 47.09 221 SER A O 1
ATOM 1778 N N . LEU A 1 222 ? 44.585 -27.513 -103.022 1.00 38.06 222 LEU A N 1
ATOM 1779 C CA . LEU A 1 222 ? 43.870 -27.195 -104.264 1.00 38.06 222 LEU A CA 1
ATOM 1780 C C . LEU A 1 222 ? 44.122 -25.746 -104.694 1.00 38.06 222 LEU A C 1
ATOM 1782 O O . LEU A 1 222 ? 43.693 -24.801 -104.045 1.00 38.06 222 LEU A O 1
ATOM 1786 N N . CYS A 1 223 ? 44.878 -25.648 -105.788 1.00 30.36 223 CYS A N 1
ATOM 1787 C CA . CYS A 1 223 ? 44.890 -24.621 -106.825 1.00 30.36 223 CYS A CA 1
ATOM 1788 C C . CYS A 1 223 ? 44.013 -23.375 -106.590 1.00 30.36 223 CYS A C 1
ATOM 1790 O O . CYS A 1 223 ? 42.795 -23.471 -106.530 1.00 30.36 223 CYS A O 1
ATOM 1792 N N . GLY A 1 224 ? 44.670 -22.212 -106.586 1.00 35.19 224 GLY A N 1
ATOM 1793 C CA . GLY A 1 224 ? 44.525 -21.236 -107.666 1.00 35.19 224 GLY A CA 1
ATOM 1794 C C . GLY A 1 224 ? 43.150 -20.605 -107.921 1.00 35.19 224 GLY A C 1
ATOM 1795 O O . GLY A 1 224 ? 42.178 -21.268 -108.248 1.00 35.19 224 GLY A O 1
ATOM 1796 N N . VAL A 1 225 ? 43.214 -19.276 -107.995 1.00 33.16 225 VAL A N 1
ATOM 1797 C CA . VAL A 1 225 ? 42.315 -18.315 -108.652 1.00 33.16 225 VAL A CA 1
ATOM 1798 C C . VAL A 1 225 ? 41.097 -17.780 -107.870 1.00 33.16 225 VAL A C 1
ATOM 1800 O O . VAL A 1 225 ? 40.208 -18.506 -107.451 1.00 33.16 225 VAL A O 1
ATOM 1803 N N . MET A 1 226 ? 41.067 -16.439 -107.856 1.00 28.14 226 MET A N 1
ATOM 1804 C CA . MET A 1 226 ? 39.933 -15.506 -107.759 1.00 28.14 226 MET A CA 1
ATOM 1805 C C . MET A 1 226 ? 39.462 -15.028 -106.373 1.00 28.14 226 MET A C 1
ATOM 1807 O O . MET A 1 226 ? 38.874 -15.754 -105.585 1.00 28.14 226 MET A O 1
ATOM 1811 N N . THR A 1 227 ? 39.762 -13.739 -106.148 1.00 37.16 227 THR A N 1
ATOM 1812 C CA . THR A 1 227 ? 38.895 -12.649 -105.653 1.00 37.16 227 THR A CA 1
ATOM 1813 C C . THR A 1 227 ? 37.644 -13.019 -104.859 1.00 37.16 227 THR A C 1
ATOM 1815 O O . THR A 1 227 ? 36.746 -13.624 -105.426 1.00 37.16 227 THR A O 1
ATOM 1818 N N . GLU A 1 228 ? 37.523 -12.475 -103.642 1.00 31.16 228 GLU A N 1
ATOM 1819 C CA . GLU A 1 228 ? 36.344 -11.704 -103.206 1.00 31.16 228 GLU A CA 1
ATOM 1820 C C . GLU A 1 228 ? 36.571 -11.029 -101.840 1.00 31.16 228 GLU A C 1
ATOM 1822 O O . GLU A 1 228 ? 37.262 -11.546 -100.960 1.00 31.16 228 GLU A O 1
ATOM 1827 N N . GLU A 1 229 ? 36.014 -9.826 -101.708 1.00 43.75 229 GLU A N 1
ATOM 1828 C CA . GLU A 1 229 ? 35.976 -9.003 -100.500 1.00 43.75 229 GLU A CA 1
ATOM 1829 C C . GLU A 1 229 ? 35.062 -9.6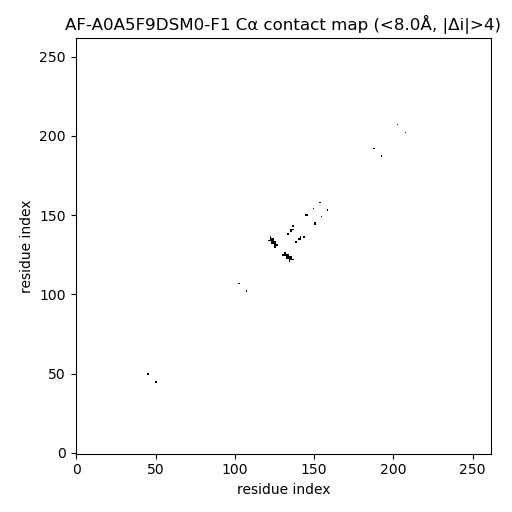11 -99.423 1.00 43.75 229 GLU A C 1
ATOM 1831 O O . GLU A 1 229 ? 34.029 -10.188 -99.752 1.00 43.75 229 GLU A O 1
ATOM 1836 N N . CYS A 1 230 ? 35.372 -9.403 -98.134 1.00 34.06 230 CYS A N 1
ATOM 1837 C CA . CYS A 1 230 ? 34.382 -9.478 -97.049 1.00 34.06 230 CYS A CA 1
ATOM 1838 C C . CYS A 1 230 ? 34.807 -8.678 -95.791 1.00 34.06 230 CYS A C 1
ATOM 1840 O O . CYS A 1 230 ? 36.001 -8.474 -95.561 1.00 34.06 230 CYS A O 1
ATOM 1842 N N . PRO A 1 231 ? 33.837 -8.211 -94.976 1.00 44.78 231 PRO A N 1
ATOM 1843 C CA . PRO A 1 231 ? 33.953 -7.023 -94.131 1.00 44.78 231 PRO A CA 1
ATOM 1844 C C . PRO A 1 231 ? 34.406 -7.316 -92.691 1.00 44.78 231 PRO A C 1
ATOM 1846 O O . PRO A 1 231 ? 34.119 -8.364 -92.116 1.00 44.78 231 PRO A O 1
ATOM 1849 N N . VAL A 1 232 ? 35.070 -6.334 -92.080 1.00 47.69 232 VAL A N 1
ATOM 1850 C CA . VAL A 1 232 ? 35.540 -6.366 -90.686 1.00 47.69 232 VAL A CA 1
ATOM 1851 C C . VAL A 1 232 ? 34.368 -6.067 -89.728 1.00 47.69 232 VAL A C 1
ATOM 1853 O O . VAL A 1 232 ? 33.765 -4.999 -89.850 1.00 47.69 232 VAL A O 1
ATOM 1856 N N . PRO A 1 233 ? 34.012 -6.947 -88.770 1.00 45.78 233 PRO A N 1
ATOM 1857 C CA . PRO A 1 233 ? 32.914 -6.689 -87.841 1.00 45.78 233 PRO A CA 1
ATOM 1858 C C . PRO A 1 233 ? 33.345 -5.795 -86.666 1.00 45.78 233 PRO A C 1
ATOM 1860 O O . PRO A 1 233 ? 34.344 -6.024 -85.985 1.00 45.78 233 PRO A O 1
ATOM 1863 N N . THR A 1 234 ? 32.521 -4.788 -86.396 1.00 55.62 234 THR A N 1
ATOM 1864 C CA . THR A 1 234 ? 32.637 -3.700 -85.409 1.00 55.62 234 THR A CA 1
ATOM 1865 C C . THR A 1 234 ? 32.583 -4.117 -83.925 1.00 55.62 234 THR A C 1
ATOM 1867 O O . THR A 1 234 ? 32.369 -3.273 -83.057 1.00 55.62 234 THR A O 1
ATOM 1870 N N . SER A 1 235 ? 32.828 -5.385 -83.575 1.00 47.44 235 SER A N 1
ATOM 1871 C CA . SER A 1 235 ? 32.769 -5.861 -82.179 1.00 47.44 235 SER A CA 1
ATOM 1872 C C . SER A 1 235 ? 34.055 -5.643 -81.371 1.00 47.44 235 SER A C 1
ATOM 1874 O O . SER A 1 235 ? 34.045 -5.789 -80.151 1.00 47.44 235 SER A O 1
ATOM 1876 N N . TRP A 1 236 ? 35.151 -5.225 -82.011 1.00 41.72 236 TRP A N 1
ATOM 1877 C CA . TRP A 1 236 ? 36.443 -5.004 -81.344 1.00 41.72 236 TRP A CA 1
ATOM 1878 C C . TRP A 1 236 ? 36.616 -3.592 -80.759 1.00 41.72 236 TRP A C 1
ATOM 1880 O O . TRP A 1 236 ? 37.550 -3.345 -80.003 1.00 41.72 236 TRP A O 1
ATOM 1890 N N . VAL A 1 237 ? 35.688 -2.670 -81.033 1.00 45.66 237 VAL A N 1
ATOM 1891 C CA . VAL A 1 237 ? 35.758 -1.281 -80.537 1.00 45.66 237 VAL A CA 1
ATOM 1892 C C . VAL A 1 237 ? 35.246 -1.147 -79.091 1.00 45.66 237 VAL A C 1
ATOM 1894 O O . VAL A 1 237 ? 35.649 -0.235 -78.374 1.00 45.66 237 VAL A O 1
ATOM 1897 N N . TRP A 1 238 ? 34.422 -2.080 -78.603 1.00 41.66 238 TRP A N 1
ATOM 1898 C CA . TRP A 1 238 ? 33.819 -1.987 -77.261 1.00 41.66 238 TRP A CA 1
ATOM 1899 C C . TRP A 1 238 ? 34.658 -2.607 -76.133 1.00 41.66 238 TRP A C 1
ATOM 1901 O O . TRP A 1 238 ? 34.474 -2.250 -74.969 1.00 41.66 238 TRP A O 1
ATOM 1911 N N . LEU A 1 239 ? 35.626 -3.475 -76.451 1.00 42.62 239 LEU A N 1
ATOM 1912 C CA . LEU A 1 239 ? 36.479 -4.096 -75.429 1.00 42.62 239 LEU A CA 1
ATOM 1913 C C . LEU A 1 239 ? 37.600 -3.158 -74.934 1.00 42.62 239 LEU A C 1
ATOM 1915 O O . LEU A 1 239 ? 38.034 -3.277 -73.791 1.00 42.62 239 LEU A O 1
ATOM 1919 N N . CYS A 1 240 ? 38.019 -2.172 -75.738 1.00 39.00 240 CYS A N 1
ATOM 1920 C CA . CYS A 1 240 ? 39.044 -1.195 -75.342 1.00 39.00 240 CYS A CA 1
ATOM 1921 C C . CYS A 1 240 ? 38.521 -0.046 -74.461 1.00 39.00 240 CYS A C 1
ATOM 1923 O O . CYS A 1 240 ? 39.320 0.582 -73.770 1.00 39.00 240 CYS A O 1
ATOM 1925 N N . LEU A 1 241 ? 37.209 0.225 -74.424 1.00 43.19 241 LEU A N 1
ATOM 1926 C CA . LEU A 1 241 ? 36.664 1.346 -73.638 1.00 43.19 241 LEU A CA 1
ATOM 1927 C C . LEU A 1 241 ? 36.387 1.006 -72.161 1.00 43.19 241 LEU A C 1
ATOM 1929 O O . LEU A 1 241 ? 36.212 1.907 -71.346 1.00 43.19 241 LEU A O 1
ATOM 1933 N N . SER A 1 242 ? 36.377 -0.279 -71.795 1.00 43.19 242 SER A N 1
ATOM 1934 C CA . SER A 1 242 ? 36.049 -0.721 -70.427 1.00 43.19 242 SER A CA 1
ATOM 1935 C C . SER A 1 242 ? 37.265 -0.783 -69.490 1.00 43.19 242 SER A C 1
ATOM 1937 O O . SER A 1 242 ? 37.102 -0.923 -68.281 1.00 43.19 242 SER A O 1
ATOM 1939 N N . LEU A 1 243 ? 38.486 -0.650 -70.024 1.00 43.09 243 LEU A N 1
ATOM 1940 C CA . LEU A 1 243 ? 39.732 -0.778 -69.255 1.00 43.09 243 LEU A CA 1
ATOM 1941 C C . LEU A 1 243 ? 40.270 0.558 -68.698 1.00 43.09 243 LEU A C 1
ATOM 1943 O O . LEU A 1 243 ? 41.343 0.579 -68.104 1.00 43.09 243 LEU A O 1
ATOM 1947 N N . VAL A 1 244 ? 39.538 1.671 -68.859 1.00 43.94 244 VAL A N 1
ATOM 1948 C CA . VAL A 1 244 ? 39.979 3.021 -68.431 1.00 43.94 244 VAL A CA 1
ATOM 1949 C C . VAL A 1 244 ? 39.177 3.581 -67.237 1.00 43.94 244 VAL A C 1
ATOM 1951 O O . VAL A 1 244 ? 39.461 4.678 -66.772 1.00 43.94 244 VAL A O 1
ATOM 1954 N N . PHE A 1 245 ? 38.222 2.838 -66.656 1.00 36.72 245 PHE A N 1
ATOM 1955 C CA . PHE A 1 245 ? 37.353 3.363 -65.579 1.00 36.72 245 PHE A CA 1
ATOM 1956 C C . PHE A 1 245 ? 37.488 2.670 -64.205 1.00 36.72 245 PHE A C 1
ATOM 1958 O O . PHE A 1 245 ? 36.579 2.733 -63.383 1.00 36.72 245 PHE A O 1
ATOM 1965 N N . THR A 1 246 ? 38.624 2.028 -63.904 1.00 41.12 246 THR A N 1
ATOM 1966 C CA . THR A 1 246 ? 38.881 1.407 -62.580 1.00 41.12 246 THR A CA 1
ATOM 1967 C C . THR A 1 246 ? 40.090 1.992 -61.849 1.00 41.12 246 THR A C 1
ATOM 1969 O O . THR A 1 246 ? 40.790 1.294 -61.112 1.00 41.12 246 THR A O 1
ATOM 1972 N N . HIS A 1 247 ? 40.343 3.290 -62.013 1.00 41.16 247 HIS A N 1
ATOM 1973 C CA . HIS A 1 247 ? 41.319 3.999 -61.191 1.00 41.16 247 HIS A CA 1
ATOM 1974 C C . HIS A 1 247 ? 40.798 5.387 -60.827 1.00 41.16 247 HIS A C 1
ATOM 1976 O O . HIS A 1 247 ? 40.951 6.308 -61.611 1.00 41.16 247 HIS A O 1
ATOM 1982 N N . THR A 1 248 ? 40.140 5.483 -59.660 1.00 38.84 248 THR A N 1
ATOM 1983 C CA . THR A 1 248 ? 40.198 6.591 -58.675 1.00 38.84 248 THR A CA 1
ATOM 1984 C C . THR A 1 248 ? 38.988 6.529 -57.733 1.00 38.84 248 THR A C 1
ATOM 1986 O O . THR A 1 248 ? 37.958 7.127 -58.026 1.00 38.84 248 THR A O 1
ATOM 1989 N N . HIS A 1 249 ? 39.101 5.834 -56.593 1.00 36.19 249 HIS A N 1
ATOM 1990 C CA . HIS A 1 249 ? 38.521 6.297 -55.318 1.00 36.19 249 HIS A CA 1
ATOM 1991 C C . HIS A 1 249 ? 39.003 5.433 -54.137 1.00 36.19 249 HIS A C 1
ATOM 1993 O O . HIS A 1 249 ? 38.311 4.551 -53.641 1.00 36.19 249 HIS A O 1
ATOM 1999 N N . THR A 1 250 ? 40.211 5.712 -53.655 1.00 37.56 250 THR A N 1
ATOM 2000 C CA . THR A 1 250 ? 40.636 5.354 -52.296 1.00 37.56 250 THR A CA 1
ATOM 2001 C C . THR A 1 250 ? 41.045 6.647 -51.606 1.00 37.56 250 THR A C 1
ATOM 2003 O O . THR A 1 250 ? 42.167 7.113 -51.779 1.00 37.56 250 THR A O 1
ATOM 2006 N N . HIS A 1 251 ? 40.123 7.255 -50.858 1.00 34.06 251 HIS A N 1
ATOM 2007 C CA . HIS A 1 251 ? 40.454 8.335 -49.932 1.00 34.06 251 HIS A CA 1
ATOM 2008 C C . HIS A 1 251 ? 39.816 8.049 -48.570 1.00 34.06 251 HIS A C 1
ATOM 2010 O O . HIS A 1 251 ? 38.624 8.241 -48.350 1.00 34.06 251 HIS A O 1
ATOM 2016 N N . THR A 1 252 ? 40.663 7.479 -47.718 1.00 35.72 252 THR A N 1
ATOM 2017 C CA . THR A 1 252 ? 40.767 7.620 -46.262 1.00 35.72 252 THR A CA 1
ATOM 2018 C C . THR A 1 252 ? 39.686 8.438 -45.538 1.00 35.72 252 THR A C 1
ATOM 2020 O O . THR A 1 252 ? 39.547 9.645 -45.730 1.00 35.72 252 THR A O 1
ATOM 2023 N N . HIS A 1 253 ? 39.021 7.785 -44.581 1.00 33.97 253 HIS A N 1
ATOM 2024 C CA . HIS A 1 253 ? 38.407 8.422 -43.418 1.00 33.97 253 HIS A CA 1
ATOM 2025 C C . HIS A 1 253 ? 38.629 7.512 -42.203 1.00 33.97 253 HIS A C 1
ATOM 2027 O O . HIS A 1 253 ? 37.836 6.619 -41.941 1.00 33.97 253 HIS A O 1
ATOM 2033 N N . ASP A 1 254 ? 39.727 7.735 -41.479 1.00 34.97 254 ASP A N 1
ATOM 2034 C CA . ASP A 1 254 ? 39.961 7.140 -40.160 1.00 34.97 254 ASP A CA 1
ATOM 2035 C C . ASP A 1 254 ? 40.707 8.151 -39.279 1.00 34.97 254 ASP A C 1
ATOM 2037 O O . ASP A 1 254 ? 41.899 8.408 -39.458 1.00 34.97 254 ASP A O 1
ATOM 2041 N N . LYS A 1 255 ? 39.965 8.804 -38.376 1.00 38.88 255 LYS A N 1
ATOM 2042 C CA . LYS A 1 255 ? 40.485 9.542 -37.210 1.00 38.88 255 LYS A CA 1
ATOM 2043 C C . LYS A 1 255 ? 39.333 9.951 -36.285 1.00 38.88 255 LYS A C 1
ATOM 2045 O O . LYS A 1 255 ? 38.650 10.937 -36.555 1.00 38.88 255 LYS A O 1
ATOM 2050 N N . LYS A 1 256 ? 39.136 9.175 -35.214 1.00 36.31 256 LYS A N 1
ATOM 2051 C CA . LYS A 1 256 ? 38.459 9.446 -33.916 1.00 36.31 256 LYS A CA 1
ATOM 2052 C C . LYS A 1 256 ? 38.256 8.061 -33.270 1.00 36.31 256 LYS A C 1
ATOM 2054 O O . LYS A 1 256 ? 37.782 7.177 -33.958 1.00 36.31 256 LYS A O 1
ATOM 2059 N N . GLN A 1 257 ? 38.585 7.740 -32.025 1.00 36.31 257 GLN A N 1
ATOM 2060 C CA . GLN A 1 257 ? 38.917 8.486 -30.818 1.00 36.31 257 GLN A CA 1
ATOM 2061 C C . GLN A 1 257 ? 39.776 7.574 -29.932 1.00 36.31 257 GLN A C 1
ATOM 2063 O O . GLN A 1 257 ? 39.447 6.406 -29.744 1.00 36.31 257 GLN A O 1
ATOM 2068 N N . GLU A 1 258 ? 40.840 8.130 -29.368 1.00 38.44 258 GLU A N 1
ATOM 2069 C CA . GLU A 1 258 ? 41.657 7.504 -28.334 1.00 38.44 258 GLU A CA 1
ATOM 2070 C C . GLU A 1 258 ? 41.123 7.956 -26.961 1.00 38.44 258 GLU A C 1
ATOM 2072 O O . GLU A 1 258 ? 40.980 9.150 -26.697 1.00 38.44 258 GLU A O 1
ATOM 2077 N N . THR A 1 259 ? 40.739 6.966 -26.152 1.00 40.56 259 THR A N 1
ATOM 2078 C CA . THR A 1 259 ? 40.905 6.855 -24.690 1.00 40.56 259 THR A CA 1
ATOM 2079 C C . THR A 1 259 ? 40.595 8.062 -23.787 1.00 40.56 259 THR A C 1
ATOM 2081 O O . THR A 1 259 ? 41.359 9.022 -23.687 1.00 40.56 259 THR A O 1
ATOM 2084 N N . LYS A 1 260 ? 39.543 7.914 -22.974 1.00 44.78 260 LYS A N 1
ATOM 2085 C CA . LYS A 1 260 ? 39.443 8.486 -21.625 1.00 44.78 260 LYS A CA 1
ATOM 2086 C C . LYS A 1 260 ? 39.017 7.366 -20.683 1.00 44.78 260 LYS A C 1
ATOM 2088 O O . LYS A 1 260 ? 37.855 6.999 -20.728 1.00 44.78 260 LYS A O 1
ATOM 2093 N N . ASP A 1 261 ? 39.950 6.876 -19.874 1.00 42.41 261 ASP A N 1
ATOM 2094 C CA . ASP A 1 261 ? 39.688 6.136 -18.637 1.00 42.41 261 ASP A CA 1
ATOM 2095 C C . ASP A 1 261 ? 40.864 6.375 -17.676 1.00 42.41 261 ASP A C 1
ATOM 2097 O O . ASP A 1 261 ? 41.956 5.832 -17.852 1.00 42.41 261 ASP A O 1
ATOM 2101 N N . LEU A 1 262 ? 40.624 7.266 -16.711 1.00 43.84 262 LEU A N 1
ATOM 2102 C CA . LEU A 1 262 ? 41.233 7.362 -15.380 1.00 43.84 262 LEU A CA 1
ATOM 2103 C C . LEU A 1 262 ? 40.325 8.243 -14.517 1.00 43.84 262 LEU A C 1
ATOM 2105 O O . LEU A 1 262 ? 39.926 9.326 -15.009 1.00 43.84 262 LEU A O 1
#

Mean predicted aligned error: 22.78 Å

pLDDT: mean 74.8, std 19.13, range [28.14, 97.06]

Solvent-accessible surface area (backbone atoms only — not comparable to full-atom values): 18420 Å² total; per-residue (Å²): 140,83,82,84,76,77,75,90,49,86,86,64,74,62,81,74,85,78,75,76,76,77,81,76,82,79,90,73,67,89,56,54,64,57,54,54,49,59,64,44,74,79,58,60,84,53,74,90,80,50,68,96,71,79,82,76,77,56,88,89,70,61,91,54,90,70,70,87,60,80,82,75,77,80,91,71,87,82,81,76,95,64,79,94,59,82,80,79,83,52,94,84,61,71,69,87,82,63,89,83,67,94,66,61,62,70,60,52,52,51,48,51,60,72,70,44,76,75,82,77,77,78,66,64,45,63,93,44,102,86,52,69,80,41,57,35,84,76,69,68,80,53,80,78,66,73,82,38,90,62,57,95,51,82,56,69,67,59,58,53,51,54,50,52,52,50,50,54,49,54,54,50,52,49,51,52,52,51,50,50,57,68,69,45,72,87,74,70,52,72,68,59,48,48,52,56,59,61,71,44,75,82,81,44,68,66,63,58,51,50,52,54,50,53,54,54,64,66,58,74,78,60,80,84,86,81,88,83,91,86,85,89,75,82,74,70,68,64,70,70,67,68,78,76,79,86,82,88,88,88,78,88,88,88,91,86,84,85,85,90,89,133

Secondary structure (DSSP, 8-state):
---------GGGSS-----PPPPPPPP--TTHHHHHHHHHHT--TTTTT--SSPPPPPTTS---TTTT---PPP------SS-SSPPPPPTT------------HHHHHHHHHHHSPP-PPPPEE-SSTTS--EETTTSS-S-SSTT-TTTTSPPHHHHHHHHHHHHHHHHHHHHHHHHHHHHS--PPPHHHHHHHHHHS----HHHHHHHHHHHHHHSSSS--------PPPGGGSSSSSTTSSS----------------

Sequence (262 aa):
MDSACSSESIYNLIPRDLKEPPQPARYISIFKAAVKNDMQKYKAAMKTMGPAKVEVPSPKEFLKKHSKEKTLPPKKKFEWNEPRKPAVPLRTEHPVMGIQSGKNFINTNAADVIMGVAKKPKPVYVDKRTGDKHDLETSGLLPKYINKKDYGVTPKYICMRNEEVRRAQEEYDRYIQENLKKAAMKRLSDEEREAILQARPQQTEDQVVSAAHNKRNHTVSLCGVMTEECPVPTSWVWLCLSLVFTHTHTHTHDKKQETKDL

InterPro domains:
  IPR027012 Enkurin domain [PF13864] (152-199)
  IPR052102 Enkurin domain-containing protein [PTHR21490] (8-199)

Organism: Oryctolagus cuniculus (NCBI:txid9986)